Protein AF-0000000080295421 (afdb_homodimer)

InterPro domains:
  IPR002833 Peptidyl-tRNA hydrolase, PTH2 [PF01981] (1-107)
  IPR002833 Peptidyl-tRNA hydrolase, PTH2 [PTHR12649] (1-107)
  IPR002833 Peptidyl-tRNA hydrolase, PTH2 [TIGR00283] (1-107)
  IPR023476 Peptidyl-tRNA hydrolase II domain superfamily [G3DSA:3.40.1490.10] (1-107)
  IPR023476 Peptidyl-tRNA hydrolase II domain superfamily [SSF102462] (1-107)

Radius of gyration: 17.34 Å; Cα contacts (8 Å, |Δi|>4): 328; chains: 2; bounding box: 37×45×48 Å

Sequence (214 aa):
MSKGKMAAQCAHAAILCFQKAQCSANKETQEILELWLASGQPKIVLRVGGHNDLITLQEEAEKLGILAVIVYDAGHTQLDAGTATVLGIGPDKNSKINKLVSHLNLLMSKGKMAAQCAHAAILCFQKAQCSANKETQEILELWLASGQPKIVLRVGGHNDLITLQEEAEKLGILAVIVYDAGHTQLDAGTATVLGIGPDKNSKINKLVSHLNLL

Foldseek 3Di:
DDPVVLVVQVVVQLVVQLVCLVPDPDPQSVVLSVVCVVVVNDDFAWDDDAQVRLVVLQVVCVVLVWDKDWAFDPPPDPPPDTGGDDMHTDDDDPVSVCVRDVPTGGD/DDPVVLVVQVVVQLVVQLVCLVPDPDPQSVVLSVVCVVVVNDDFAWDDDAQVRLVVLQVVCVVLVWDKDWFFDPPPDPPRDTGTDDMHTDDDDPVSVCVRDVVTGGD

Secondary structure (DSSP, 8-state):
--HHHHHHHHHHHHHHHHHHHHH---HHHHHHHHHHHHTT-----EE-SSHHHHHHHHHHHHHTT--EEEEEE--SSSS---EEEEEEE-S--HHHHHHHHTTSEE-/--HHHHHHHHHHHHHHHHHHHHH---HHHHHHHHHHHHTT-----EE-SSHHHHHHHHHHHHHTT--EEEEEE--SSSS---EEEEEEE-S--HHHHHHHHTTSEE-

Organism: Glossina morsitans morsitans (NCBI:txid37546)

Nearest PDB structures (foldseek):
  1xty-assembly2_D  TM=9.504E-01  e=6.542E-08  Saccharolobus solfataricus P2
  2zv3-assembly3_F  TM=9.425E-01  e=5.350E-08  Methanocaldococcus jannaschii DSM 2661
  1rlk-assembly1_A  TM=9.245E-01  e=6.542E-08  Thermoplasma acidophilum
  3erj-assembly1_A  TM=9.045E-01  e=2.559E-08  Archaeoglobus fulgidus
  2d3k-assembly1_B  TM=9.316E-01  e=2.187E-07  Pyrococcus horikoshii OT3

pLDDT: mean 89.99, std 12.39, range [41.44, 97.44]

Solvent-accessible surface area (backbone atoms only — not comparable to full-atom values): 12084 Å² total; per-residue (Å²): 130,55,68,17,56,49,19,31,42,42,22,51,19,48,44,51,30,50,50,51,41,70,68,44,87,48,66,65,51,42,52,44,48,52,49,39,59,74,64,70,52,82,66,82,43,66,48,75,91,45,61,68,52,48,52,53,50,44,53,52,30,51,75,70,70,38,49,62,44,77,31,56,47,68,42,97,49,89,81,46,64,54,44,68,73,37,71,26,74,24,84,64,59,66,74,63,52,43,76,74,46,67,87,50,47,76,67,131,53,67,19,57,48,18,30,45,43,22,50,20,49,46,51,31,49,51,51,41,69,68,43,86,47,66,65,49,41,51,43,47,53,49,39,60,72,65,70,52,82,66,83,42,67,49,75,90,46,60,68,52,48,53,52,49,42,53,53,30,52,74,72,70,38,47,62,44,76,31,56,45,71,42,94,52,88,84,42,70,51,45,67,72,38,72,25,76,26,84,65,58,64,75,64,52,42,75,73,46,67,88,50,47,77,66

Structure (mmCIF, N/CA/C/O backbone):
data_AF-0000000080295421-model_v1
#
loop_
_entity.id
_entity.type
_entity.pdbx_description
1 polymer 'peptidyl-tRNA hydrolase'
#
loop_
_atom_site.group_PDB
_atom_site.id
_atom_site.type_symbol
_atom_site.label_atom_id
_atom_site.label_alt_id
_atom_site.label_comp_id
_atom_site.label_asym_id
_atom_site.label_entity_id
_atom_site.label_seq_id
_atom_site.pdbx_PDB_ins_code
_atom_site.Cartn_x
_atom_site.Cartn_y
_atom_site.Cartn_z
_atom_site.occupancy
_atom_site.B_iso_or_equiv
_atom_site.auth_seq_id
_atom_site.auth_comp_id
_atom_site.auth_asym_id
_atom_site.auth_atom_id
_atom_site.pdbx_PDB_model_num
ATOM 1 N N . MET A 1 1 ? 16.203 3.119 6.133 1 81.62 1 MET A N 1
ATOM 2 C CA . MET A 1 1 ? 15.469 1.895 5.828 1 81.62 1 MET A CA 1
ATOM 3 C C . MET A 1 1 ? 15.766 1.42 4.41 1 81.62 1 MET A C 1
ATOM 5 O O . MET A 1 1 ? 16.016 2.232 3.516 1 81.62 1 MET A O 1
ATOM 9 N N . SER A 1 2 ? 15.734 0.019 4.277 1 86.5 2 SER A N 1
ATOM 10 C CA . SER A 1 2 ? 15.922 -0.506 2.93 1 86.5 2 SER A CA 1
ATOM 11 C C . SER A 1 2 ? 14.742 -0.15 2.033 1 86.5 2 SER A C 1
ATOM 13 O O . SER A 1 2 ? 13.68 0.246 2.523 1 86.5 2 SER A O 1
ATOM 15 N N . LYS A 1 3 ? 14.914 -0.276 0.722 1 90.31 3 LYS A N 1
ATOM 16 C CA . LYS A 1 3 ? 13.867 0.024 -0.252 1 90.31 3 LYS A CA 1
ATOM 17 C C . LYS A 1 3 ? 12.656 -0.881 -0.053 1 90.31 3 LYS A C 1
ATOM 19 O O . LYS A 1 3 ? 11.508 -0.419 -0.107 1 90.31 3 LYS A O 1
ATOM 24 N N . GLY A 1 4 ? 12.938 -2.146 0.21 1 91 4 GLY A N 1
ATOM 25 C CA . GLY A 1 4 ? 11.859 -3.102 0.42 1 91 4 GLY A CA 1
ATOM 26 C C . GLY A 1 4 ? 11.047 -2.82 1.667 1 91 4 GLY A C 1
ATOM 27 O O . GLY A 1 4 ? 9.812 -2.896 1.643 1 91 4 GLY A O 1
ATOM 28 N N . LYS A 1 5 ? 11.703 -2.52 2.688 1 89.38 5 LYS A N 1
ATOM 29 C CA . LYS A 1 5 ? 11.023 -2.221 3.943 1 89.38 5 LYS A CA 1
ATOM 30 C C . LYS A 1 5 ? 10.18 -0.953 3.826 1 89.38 5 LYS A C 1
ATOM 32 O O . LYS A 1 5 ? 9.062 -0.893 4.34 1 89.38 5 LYS A O 1
ATOM 37 N N . MET A 1 6 ? 10.75 0.041 3.182 1 92.25 6 MET A N 1
ATOM 38 C CA . MET A 1 6 ? 10.008 1.282 2.967 1 92.25 6 MET A CA 1
ATOM 39 C C . MET A 1 6 ? 8.742 1.027 2.16 1 92.25 6 MET A C 1
ATOM 41 O O . MET A 1 6 ? 7.672 1.532 2.504 1 92.25 6 MET A O 1
ATOM 45 N N . ALA A 1 7 ? 8.914 0.283 1.144 1 94.44 7 ALA A N 1
ATOM 46 C CA . ALA A 1 7 ? 7.762 -0.047 0.303 1 94.44 7 ALA A CA 1
ATOM 47 C C . ALA A 1 7 ? 6.703 -0.807 1.096 1 94.44 7 ALA A C 1
ATOM 49 O O . ALA A 1 7 ? 5.508 -0.529 0.973 1 94.44 7 ALA A O 1
ATOM 50 N N . ALA A 1 8 ? 7.129 -1.726 1.918 1 94.25 8 ALA A N 1
ATOM 51 C CA . ALA A 1 8 ? 6.215 -2.514 2.738 1 94.25 8 ALA A CA 1
ATOM 52 C C . ALA A 1 8 ? 5.461 -1.629 3.729 1 94.25 8 ALA A C 1
ATOM 54 O O . ALA A 1 8 ? 4.254 -1.777 3.91 1 94.25 8 ALA A O 1
ATOM 55 N N . GLN A 1 9 ? 6.168 -0.759 4.324 1 93.38 9 GLN A N 1
ATOM 56 C CA . GLN A 1 9 ? 5.555 0.12 5.312 1 93.38 9 GLN A CA 1
ATOM 57 C C . GLN A 1 9 ? 4.602 1.111 4.652 1 93.38 9 GLN A C 1
ATOM 59 O O . GLN A 1 9 ? 3.559 1.448 5.215 1 93.38 9 GLN A O 1
ATOM 64 N N . CYS A 1 10 ? 4.984 1.619 3.457 1 96 10 CYS A N 1
ATOM 65 C CA . CYS A 1 10 ? 4.074 2.488 2.725 1 96 10 CYS A CA 1
ATOM 66 C C . CYS A 1 10 ? 2.797 1.747 2.344 1 96 10 CYS A C 1
ATOM 68 O O . CYS A 1 10 ? 1.705 2.312 2.402 1 96 10 CYS A O 1
ATOM 70 N N . ALA A 1 11 ? 2.955 0.518 1.959 1 96.5 11 ALA A N 1
ATOM 71 C CA . ALA A 1 11 ? 1.792 -0.306 1.642 1 96.5 11 ALA A CA 1
ATOM 72 C C . ALA A 1 11 ? 0.912 -0.51 2.871 1 96.5 11 ALA A C 1
ATOM 74 O O . ALA A 1 11 ? -0.317 -0.487 2.773 1 96.5 11 ALA A O 1
ATOM 75 N N . HIS A 1 12 ? 1.51 -0.712 3.992 1 95.56 12 HIS A N 1
ATOM 76 C CA . HIS A 1 12 ? 0.763 -0.827 5.238 1 95.56 12 HIS A CA 1
ATOM 77 C C . HIS A 1 12 ? -0.069 0.425 5.5 1 95.56 12 HIS A C 1
ATOM 79 O O . HIS A 1 12 ? -1.27 0.334 5.766 1 95.56 12 HIS A O 1
ATOM 85 N N . ALA A 1 13 ? 0.593 1.516 5.363 1 96.12 13 ALA A N 1
ATOM 86 C CA . ALA A 1 13 ? -0.088 2.787 5.598 1 96.12 13 ALA A CA 1
ATOM 87 C C . ALA A 1 13 ? -1.249 2.975 4.629 1 96.12 13 ALA A C 1
ATOM 89 O O . ALA A 1 13 ? -2.326 3.432 5.02 1 96.12 13 ALA A O 1
ATOM 90 N N . ALA A 1 14 ? -1.029 2.643 3.398 1 97 14 ALA A N 1
ATOM 91 C CA . ALA A 1 14 ? -2.059 2.807 2.375 1 97 14 ALA A CA 1
ATOM 92 C C . ALA A 1 14 ? -3.295 1.975 2.701 1 97 14 ALA A C 1
ATOM 94 O O . ALA A 1 14 ? -4.422 2.463 2.607 1 97 14 ALA A O 1
ATOM 95 N N . ILE A 1 15 ? -3.121 0.722 3.115 1 96.38 15 ILE A N 1
ATOM 96 C CA . ILE A 1 15 ? -4.242 -0.162 3.424 1 96.38 15 ILE A CA 1
ATOM 97 C C . ILE A 1 15 ? -4.977 0.349 4.66 1 96.38 15 ILE A C 1
ATOM 99 O O . ILE A 1 15 ? -6.211 0.356 4.695 1 96.38 15 ILE A O 1
ATOM 103 N N . LEU A 1 16 ? -4.25 0.783 5.625 1 95.38 16 LEU A N 1
ATOM 104 C CA . LEU A 1 16 ? -4.879 1.284 6.84 1 95.38 16 LEU A CA 1
ATOM 105 C C . LEU A 1 16 ? -5.738 2.51 6.547 1 95.38 16 LEU A C 1
ATOM 107 O O . LEU A 1 16 ? -6.859 2.623 7.039 1 95.38 16 LEU A O 1
ATOM 111 N N . CYS A 1 17 ? -5.156 3.443 5.762 1 97 17 CYS A N 1
ATOM 112 C CA . CYS A 1 17 ? -5.922 4.625 5.375 1 97 17 CYS A CA 1
ATOM 113 C C . CYS A 1 17 ? -7.184 4.23 4.613 1 97 17 CYS A C 1
ATOM 115 O O . CYS A 1 17 ? -8.258 4.77 4.871 1 97 17 CYS A O 1
ATOM 117 N N . PHE A 1 18 ? -7.039 3.27 3.758 1 96.81 18 PHE A N 1
ATOM 118 C CA . PHE A 1 18 ? -8.156 2.791 2.959 1 96.81 18 PHE A CA 1
ATOM 119 C C . PHE A 1 18 ? -9.234 2.174 3.848 1 96.81 18 PHE A C 1
ATOM 121 O O . PHE A 1 18 ? -10.414 2.492 3.715 1 96.81 18 PHE A O 1
ATOM 128 N N . GLN A 1 19 ? -8.82 1.368 4.715 1 95.69 19 GLN A N 1
ATOM 129 C CA . GLN A 1 19 ? -9.758 0.703 5.617 1 95.69 19 GLN A CA 1
ATOM 130 C C . GLN A 1 19 ? -10.492 1.715 6.492 1 95.69 19 GLN A C 1
ATOM 132 O O . GLN A 1 19 ? -11.703 1.614 6.68 1 95.69 19 GLN A O 1
ATOM 137 N N . LYS A 1 20 ? -9.766 2.65 6.996 1 95.75 20 LYS A N 1
ATOM 138 C CA . LYS A 1 20 ? -10.367 3.67 7.848 1 95.75 20 LYS A CA 1
ATOM 139 C C . LYS A 1 20 ? -11.391 4.496 7.078 1 95.75 20 LYS A C 1
ATOM 141 O O . LYS A 1 20 ? -12.461 4.816 7.602 1 95.75 20 LYS A O 1
ATOM 146 N N . ALA A 1 21 ? -11.031 4.828 5.906 1 96.31 21 ALA A N 1
ATOM 147 C CA . ALA A 1 21 ? -11.953 5.582 5.066 1 96.31 21 ALA A CA 1
ATOM 148 C C . ALA A 1 21 ? -13.211 4.762 4.77 1 96.31 21 ALA A C 1
ATOM 150 O O . ALA A 1 21 ? -14.328 5.293 4.805 1 96.31 21 ALA A O 1
ATOM 151 N N . GLN A 1 22 ? -13.039 3.512 4.504 1 94.75 22 GLN A N 1
ATOM 152 C CA . GLN A 1 22 ? -14.148 2.611 4.188 1 94.75 22 GLN A CA 1
ATOM 153 C C . GLN A 1 22 ? -15.102 2.479 5.371 1 94.75 22 GLN A C 1
ATOM 155 O O . GLN A 1 22 ? -16.312 2.395 5.184 1 94.75 22 GLN A O 1
ATOM 160 N N . CYS A 1 23 ? -14.531 2.463 6.516 1 93.88 23 CYS A N 1
ATOM 161 C CA . CYS A 1 23 ? -15.32 2.211 7.715 1 93.88 23 CYS A CA 1
ATOM 162 C C . CYS A 1 23 ? -15.883 3.51 8.281 1 93.88 23 CYS A C 1
ATOM 164 O O . CYS A 1 23 ? -16.656 3.492 9.242 1 93.88 23 CYS A O 1
ATOM 166 N N . SER A 1 24 ? -15.484 4.574 7.68 1 94.31 24 SER A N 1
ATOM 167 C CA . SER A 1 24 ? -15.945 5.859 8.195 1 94.31 24 SER A CA 1
ATOM 168 C C . SER A 1 24 ? -17.453 6.004 8.055 1 94.31 24 SER A C 1
ATOM 170 O O . SER A 1 24 ? -18.031 5.617 7.035 1 94.31 24 SER A O 1
ATOM 172 N N . ALA A 1 25 ? -18.109 6.516 9.07 1 92.5 25 ALA A N 1
ATOM 173 C CA . ALA A 1 25 ? -19.547 6.781 9.023 1 92.5 25 ALA A CA 1
ATOM 174 C C . ALA A 1 25 ? -19.844 8.133 8.383 1 92.5 25 ALA A C 1
ATOM 176 O O . ALA A 1 25 ? -21 8.469 8.117 1 92.5 25 ALA A O 1
ATOM 177 N N . ASN A 1 26 ? -18.797 8.898 8.156 1 93.38 26 ASN A N 1
ATOM 178 C CA . ASN A 1 26 ? -18.938 10.219 7.562 1 93.38 26 ASN A CA 1
ATOM 179 C C . ASN A 1 26 ? -19.203 10.133 6.062 1 93.38 26 ASN A C 1
ATOM 181 O O . ASN A 1 26 ? -18.391 9.594 5.312 1 93.38 26 ASN A O 1
ATOM 185 N N . LYS A 1 27 ? -20.312 10.758 5.633 1 95.06 27 LYS A N 1
ATOM 186 C CA . LYS A 1 27 ? -20.734 10.703 4.234 1 95.06 27 LYS A CA 1
ATOM 187 C C . LYS A 1 27 ? -19.703 11.359 3.326 1 95.06 27 LYS A C 1
ATOM 189 O O . LYS A 1 27 ? -19.453 10.891 2.215 1 95.06 27 LYS A O 1
ATOM 194 N N . GLU A 1 28 ? -19.125 12.375 3.809 1 94.5 28 GLU A N 1
ATOM 195 C CA . GLU A 1 28 ? -18.125 13.078 3.02 1 94.5 28 GLU A CA 1
ATOM 196 C C . GLU A 1 28 ? -16.906 12.195 2.766 1 94.5 28 GLU A C 1
ATOM 198 O O . GLU A 1 28 ? -16.375 12.156 1.649 1 94.5 28 GLU A O 1
ATOM 203 N N . THR A 1 29 ? -16.5 11.531 3.775 1 94.62 29 THR A N 1
ATOM 204 C CA . THR A 1 29 ? -15.367 10.625 3.664 1 94.62 29 THR A CA 1
ATOM 205 C C . THR A 1 29 ? -15.664 9.508 2.668 1 94.62 29 THR A C 1
ATOM 207 O O . THR A 1 29 ? -14.797 9.133 1.87 1 94.62 29 THR A O 1
ATOM 210 N N . GLN A 1 30 ? -16.875 9.078 2.664 1 95.75 30 GLN A N 1
ATOM 211 C CA . GLN A 1 30 ? -17.281 8.008 1.758 1 95.75 30 GLN A CA 1
ATOM 212 C C . GLN A 1 30 ? -17.281 8.492 0.309 1 95.75 30 GLN A C 1
ATOM 214 O O . GLN A 1 30 ? -16.844 7.77 -0.59 1 95.75 30 GLN A O 1
ATOM 219 N N . GLU A 1 31 ? -17.75 9.648 0.161 1 96.75 31 GLU A N 1
ATOM 220 C CA . GLU A 1 31 ? -17.781 10.227 -1.178 1 96.75 31 GLU A CA 1
ATOM 221 C C . GLU A 1 31 ? -16.375 10.453 -1.718 1 96.75 31 GLU A C 1
ATOM 223 O O . GLU A 1 31 ? -16.109 10.18 -2.891 1 96.75 31 GLU A O 1
ATOM 228 N N . ILE A 1 32 ? -15.57 10.906 -0.885 1 96.5 32 ILE A N 1
ATOM 229 C CA . ILE A 1 32 ? -14.188 11.164 -1.269 1 96.5 32 ILE A CA 1
ATOM 230 C C . ILE A 1 32 ? -13.508 9.844 -1.641 1 96.5 32 ILE A C 1
ATOM 232 O O . ILE A 1 32 ? -12.766 9.781 -2.625 1 96.5 32 ILE A O 1
ATOM 236 N N . LEU A 1 33 ? -13.742 8.852 -0.83 1 96.56 33 LEU A N 1
ATOM 237 C CA . LEU A 1 33 ? -13.164 7.535 -1.105 1 96.56 33 LEU A CA 1
ATOM 238 C C . LEU A 1 33 ? -13.617 7.02 -2.467 1 96.56 33 LEU A C 1
ATOM 240 O O . LEU A 1 33 ? -12.805 6.516 -3.246 1 96.56 33 LEU A O 1
ATOM 244 N N . GLU A 1 34 ? -14.875 7.156 -2.748 1 96.38 34 GLU A N 1
ATOM 245 C CA . GLU A 1 34 ? -15.422 6.707 -4.027 1 96.38 34 GLU A CA 1
ATOM 246 C C . GLU A 1 34 ? -14.773 7.453 -5.191 1 96.38 34 GLU A C 1
ATOM 248 O O . GLU A 1 34 ? -14.438 6.848 -6.215 1 96.38 34 GLU A O 1
ATOM 253 N N . LEU A 1 35 ? -14.633 8.703 -5.012 1 95.38 35 LEU A N 1
ATOM 254 C CA . LEU A 1 35 ? -14 9.516 -6.043 1 95.38 35 LEU A CA 1
ATOM 255 C C . LEU A 1 35 ? -12.539 9.125 -6.223 1 95.38 35 LEU A C 1
ATOM 257 O O . LEU A 1 35 ? -12.039 9.055 -7.348 1 95.38 35 LEU A O 1
ATOM 261 N N . TRP A 1 36 ? -11.836 8.93 -5.133 1 95.25 36 TRP A N 1
ATOM 262 C CA . TRP A 1 36 ? -10.445 8.5 -5.16 1 95.25 36 TRP A CA 1
ATOM 263 C C . TRP A 1 36 ? -10.297 7.172 -5.891 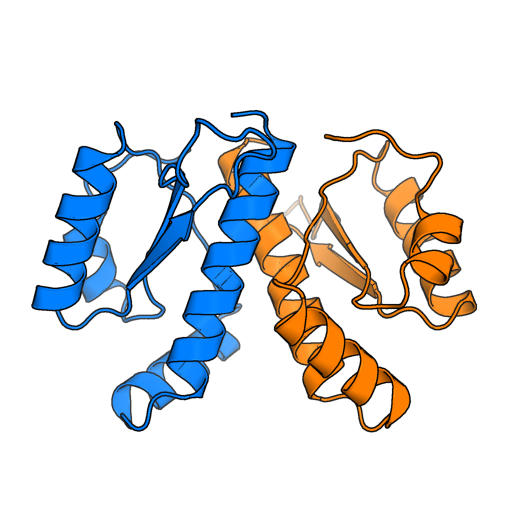1 95.25 36 TRP A C 1
ATOM 265 O O . TRP A 1 36 ? -9.406 7.016 -6.73 1 95.25 36 TRP A O 1
ATOM 275 N N . LEU A 1 37 ? -11.211 6.25 -5.617 1 93.62 37 LEU A N 1
ATOM 276 C CA . LEU A 1 37 ? -11.219 4.945 -6.273 1 93.62 37 LEU A CA 1
ATOM 277 C C . LEU A 1 37 ? -11.453 5.094 -7.773 1 93.62 37 LEU A C 1
ATOM 279 O O . LEU A 1 37 ? -10.781 4.441 -8.578 1 93.62 37 LEU A O 1
ATOM 283 N N . ALA A 1 38 ? -12.273 6.004 -8.125 1 93.25 38 ALA A N 1
ATOM 284 C CA . ALA A 1 38 ? -12.672 6.211 -9.516 1 93.25 38 ALA A CA 1
ATOM 285 C C . ALA A 1 38 ? -11.586 6.961 -10.281 1 93.25 38 ALA A C 1
ATOM 287 O O . ALA A 1 38 ? -11.562 6.941 -11.516 1 93.25 38 ALA A O 1
ATOM 288 N N . SER A 1 39 ? -10.711 7.609 -9.555 1 91.25 39 SER A N 1
ATOM 289 C CA . SER A 1 39 ? -9.703 8.445 -10.195 1 91.25 39 SER A CA 1
ATOM 290 C C . SER A 1 39 ? -8.367 7.711 -10.32 1 91.25 39 SER A C 1
ATOM 292 O O . SER A 1 39 ? -7.32 8.336 -10.477 1 91.25 39 SER A O 1
ATOM 294 N N . GLY A 1 40 ? -8.352 6.41 -10.102 1 88.25 40 GLY A N 1
ATOM 295 C CA . GLY A 1 40 ? -7.145 5.613 -10.273 1 88.25 40 GLY A CA 1
ATOM 296 C C . GLY A 1 40 ? -6.336 5.473 -9 1 88.25 40 GLY A C 1
ATOM 297 O O . GLY A 1 40 ? -5.172 5.066 -9.031 1 88.25 40 GLY A O 1
ATOM 298 N N . GLN A 1 41 ? -6.867 5.996 -7.859 1 91.44 41 GLN A N 1
ATOM 299 C CA . GLN A 1 41 ? -6.289 5.836 -6.527 1 91.44 41 GLN A CA 1
ATOM 300 C C . GLN A 1 41 ? -4.871 6.398 -6.477 1 91.44 41 GLN A C 1
ATOM 302 O O . GLN A 1 41 ? -3.92 5.676 -6.172 1 91.44 41 GLN A O 1
ATOM 307 N N . PRO A 1 42 ? -4.707 7.656 -6.848 1 91.12 42 PRO A N 1
ATOM 308 C CA . PRO A 1 42 ? -3.359 8.227 -6.867 1 91.12 42 PRO A CA 1
ATOM 309 C C . PRO A 1 42 ? -2.658 8.125 -5.512 1 91.12 42 PRO A C 1
ATOM 311 O O . PRO A 1 42 ? -3.281 8.352 -4.473 1 91.12 42 PRO A O 1
ATOM 314 N N . LYS A 1 43 ? -1.41 7.727 -5.555 1 92.25 43 LYS A N 1
ATOM 315 C CA . LYS A 1 43 ? -0.565 7.641 -4.367 1 92.25 43 LYS A CA 1
ATOM 316 C C . LYS A 1 43 ? 0.781 8.32 -4.598 1 92.25 43 LYS A C 1
ATOM 318 O O . LYS A 1 43 ? 1.445 8.062 -5.605 1 92.25 43 LYS A O 1
ATOM 323 N N . ILE A 1 44 ? 1.176 9.148 -3.623 1 94.25 44 ILE A N 1
ATOM 324 C CA . ILE A 1 44 ? 2.432 9.883 -3.711 1 94.25 44 ILE A CA 1
ATOM 325 C C . ILE A 1 44 ? 3.238 9.688 -2.428 1 94.25 44 ILE A C 1
ATOM 327 O O . ILE A 1 44 ? 2.689 9.758 -1.326 1 94.25 44 ILE A O 1
ATOM 331 N N . VAL A 1 45 ? 4.535 9.391 -2.598 1 95.94 45 VAL A N 1
ATOM 332 C CA . VAL A 1 45 ? 5.398 9.172 -1.438 1 95.94 45 VAL A CA 1
ATOM 333 C C . VAL A 1 45 ? 6.336 10.367 -1.261 1 95.94 45 VAL A C 1
ATOM 335 O O . VAL A 1 45 ? 7.09 10.711 -2.174 1 95.94 45 VAL A O 1
ATOM 338 N N . LEU A 1 46 ? 6.238 10.984 -0.12 1 96.62 46 LEU A N 1
ATOM 339 C CA . LEU A 1 46 ? 7.023 12.18 0.189 1 96.62 46 LEU A CA 1
ATOM 340 C C . LEU A 1 46 ? 8.039 11.883 1.286 1 96.62 46 LEU A C 1
ATOM 342 O O . LEU A 1 46 ? 7.91 10.898 2.014 1 96.62 46 LEU A O 1
ATOM 346 N N . ARG A 1 47 ? 9.07 12.742 1.354 1 95.12 47 ARG A N 1
ATOM 347 C CA . ARG A 1 47 ? 10.141 12.586 2.34 1 95.12 47 ARG A CA 1
ATOM 348 C C . ARG A 1 47 ? 9.93 13.531 3.52 1 95.12 47 ARG A C 1
ATOM 350 O O . ARG A 1 47 ? 9.547 14.688 3.338 1 95.12 47 ARG A O 1
ATOM 357 N N . VAL A 1 48 ? 10.141 12.984 4.676 1 93.56 48 VAL A N 1
ATOM 358 C CA . VAL A 1 48 ? 10.125 13.805 5.879 1 93.56 48 VAL A CA 1
ATOM 359 C C . VAL A 1 48 ? 11.445 13.648 6.629 1 93.56 48 VAL A C 1
ATOM 361 O O . VAL A 1 48 ? 12.211 12.719 6.367 1 93.56 48 VAL A O 1
ATOM 364 N N . GLY A 1 49 ? 11.75 14.508 7.48 1 87.81 49 GLY A N 1
ATOM 365 C CA . GLY A 1 49 ? 13.031 14.547 8.156 1 87.81 49 GLY A CA 1
ATOM 366 C C . GLY A 1 49 ? 13.164 13.5 9.242 1 87.81 49 GLY A C 1
ATOM 367 O O . GLY A 1 49 ? 14.273 13.078 9.586 1 87.81 49 GLY A O 1
ATOM 368 N N . GLY A 1 50 ? 12.078 13.156 9.922 1 87.38 50 GLY A N 1
ATOM 369 C CA . GLY A 1 50 ? 12.18 12.18 11 1 87.38 50 GLY A CA 1
ATOM 370 C C . GLY A 1 50 ? 10.883 11.992 11.758 1 87.38 50 GLY A C 1
ATOM 371 O O . GLY A 1 50 ? 9.812 12.383 11.281 1 87.38 50 GLY A O 1
ATOM 372 N N . HIS A 1 51 ? 11.062 11.344 12.867 1 86.38 51 HIS A N 1
ATOM 373 C CA . HIS A 1 51 ? 9.93 10.945 13.695 1 86.38 51 HIS A CA 1
ATOM 374 C C . HIS A 1 51 ? 9.102 12.164 14.102 1 86.38 51 HIS A C 1
ATOM 376 O O . HIS A 1 51 ? 7.871 12.141 14 1 86.38 51 HIS A O 1
ATOM 382 N N . ASN A 1 52 ? 9.727 13.227 14.57 1 90.56 52 ASN A N 1
ATOM 383 C CA . ASN A 1 52 ? 9.023 14.414 15.031 1 90.56 52 ASN A CA 1
ATOM 384 C C . ASN A 1 52 ? 8.188 15.047 13.922 1 90.56 52 ASN A C 1
ATOM 386 O O . ASN A 1 52 ? 7.09 15.547 14.172 1 90.56 52 ASN A O 1
ATOM 390 N N . ASP A 1 53 ? 8.695 15.023 12.703 1 93.38 53 ASP A N 1
ATOM 391 C CA . ASP A 1 53 ? 7.965 15.555 11.562 1 93.38 53 ASP A CA 1
ATOM 392 C C . ASP A 1 53 ? 6.68 14.766 11.32 1 93.38 53 ASP A C 1
ATOM 394 O O . ASP A 1 53 ? 5.645 15.344 10.984 1 93.38 53 ASP A O 1
ATOM 398 N N . LEU A 1 54 ? 6.754 13.477 11.523 1 94.31 54 LEU A N 1
ATOM 399 C CA . LEU A 1 54 ? 5.594 12.617 11.312 1 94.31 54 LEU A CA 1
ATOM 400 C C . LEU A 1 54 ? 4.484 12.953 12.305 1 94.31 54 LEU A C 1
ATOM 402 O O . LEU A 1 54 ? 3.318 13.07 11.922 1 94.31 54 LEU A O 1
ATOM 406 N N . ILE A 1 55 ? 4.891 13.188 13.5 1 93.69 55 ILE A N 1
ATOM 407 C CA . ILE A 1 55 ? 3.92 13.461 14.555 1 93.69 55 ILE A CA 1
ATOM 408 C C . ILE A 1 55 ? 3.275 14.828 14.32 1 93.69 55 ILE A C 1
ATOM 410 O O . ILE A 1 55 ? 2.055 14.969 14.422 1 93.69 55 ILE A O 1
ATOM 414 N N . THR A 1 56 ? 4.102 15.758 14.016 1 95.12 56 THR A N 1
ATOM 415 C CA . THR A 1 56 ? 3.6 17.109 13.75 1 95.12 56 THR A CA 1
ATOM 416 C C . THR A 1 56 ? 2.629 17.094 12.57 1 95.12 56 THR A C 1
ATOM 418 O O . THR A 1 56 ? 1.555 17.703 12.641 1 95.12 56 THR A O 1
ATOM 421 N N . LEU A 1 57 ? 3.01 16.406 11.547 1 96.19 57 LEU A N 1
ATOM 422 C CA . LEU A 1 57 ? 2.164 16.328 10.359 1 96.19 57 LEU A CA 1
ATOM 423 C C . LEU A 1 57 ? 0.849 15.625 10.68 1 96.19 57 LEU A C 1
ATOM 425 O O . LEU A 1 57 ? -0.205 16.016 10.172 1 96.19 57 LEU A O 1
ATOM 429 N N . GLN A 1 58 ? 0.944 14.609 11.445 1 96.25 58 GLN A N 1
ATOM 430 C CA . GLN A 1 58 ? -0.27 13.898 11.844 1 96.25 58 GLN A CA 1
ATOM 431 C C . GLN A 1 58 ? -1.225 14.828 12.586 1 96.25 58 GLN A C 1
ATOM 433 O O . GLN A 1 58 ? -2.432 14.82 12.328 1 96.25 58 GLN A O 1
ATOM 438 N N . GLU A 1 59 ? -0.703 15.57 13.492 1 96.38 59 GLU A N 1
ATOM 439 C CA . GLU A 1 59 ? -1.508 16.516 14.258 1 96.38 59 GLU A CA 1
ATOM 440 C C . GLU A 1 59 ? -2.15 17.562 13.352 1 96.38 59 GLU A C 1
ATOM 442 O O . GLU A 1 59 ? -3.328 17.891 13.508 1 96.38 59 GLU A O 1
ATOM 447 N N . GLU A 1 60 ? -1.38 18.047 12.477 1 96.62 60 GLU A N 1
ATOM 448 C CA . GLU A 1 60 ? -1.895 19.016 11.531 1 96.62 60 GLU A CA 1
ATOM 449 C C . GLU A 1 60 ? -3 18.422 10.664 1 96.62 60 GLU A C 1
ATOM 451 O O . GLU A 1 60 ? -4 19.078 10.383 1 96.62 60 GLU A O 1
ATOM 456 N N . ALA A 1 61 ? -2.844 17.219 10.25 1 96.94 61 ALA A N 1
ATOM 457 C CA . ALA A 1 61 ? -3.855 16.516 9.453 1 96.94 61 ALA A CA 1
ATOM 458 C C . ALA A 1 61 ? -5.16 16.375 10.234 1 96.94 61 ALA A C 1
ATOM 460 O O . ALA A 1 61 ? -6.242 16.625 9.695 1 96.94 61 ALA A O 1
ATOM 461 N N . GLU A 1 62 ? -5.02 16.031 11.438 1 94.38 62 GLU A N 1
ATOM 462 C CA . GLU A 1 62 ? -6.184 15.859 12.297 1 94.38 62 GLU A CA 1
ATOM 463 C C . GLU A 1 62 ? -6.934 17.172 12.477 1 94.38 62 GLU A C 1
ATOM 465 O O . GLU A 1 62 ? -8.164 17.203 12.484 1 94.38 62 GLU A O 1
ATOM 470 N N . LYS A 1 63 ? -6.211 18.219 12.633 1 95 63 LYS A N 1
ATOM 471 C CA . LYS A 1 63 ? -6.812 19.531 12.773 1 95 63 LYS A CA 1
ATOM 472 C C . LYS A 1 63 ? -7.594 19.922 11.516 1 95 63 LYS A C 1
ATOM 474 O O . LYS A 1 63 ? -8.617 20.609 11.594 1 95 63 LYS A O 1
ATOM 479 N N . LEU A 1 64 ? -7.129 19.469 10.391 1 94.12 64 LEU A N 1
ATOM 480 C CA . LEU A 1 64 ? -7.758 19.797 9.109 1 94.12 64 LEU A CA 1
ATOM 481 C C . LEU A 1 64 ? -8.859 18.797 8.781 1 94.12 64 LEU A C 1
ATOM 483 O O . LEU A 1 64 ? -9.523 18.906 7.75 1 94.12 64 LEU A O 1
ATOM 487 N N . GLY A 1 65 ? -8.992 17.734 9.617 1 93.06 65 GLY A N 1
ATOM 488 C CA . GLY A 1 65 ? -10.008 16.719 9.391 1 93.06 65 GLY A CA 1
ATOM 489 C C . GLY A 1 65 ? -9.617 15.703 8.336 1 93.06 65 GLY A C 1
ATOM 490 O O . GLY A 1 65 ? -10.477 15.133 7.664 1 93.06 65 GLY A O 1
ATOM 491 N N . ILE A 1 66 ? -8.359 15.602 8.148 1 95.12 66 ILE A N 1
ATOM 492 C CA . ILE A 1 66 ? -7.867 14.648 7.16 1 95.12 66 ILE A CA 1
ATOM 493 C C . ILE A 1 66 ? -7.484 13.344 7.855 1 95.12 66 ILE A C 1
ATOM 495 O O . ILE A 1 66 ? -6.848 13.359 8.914 1 95.12 66 ILE A O 1
ATOM 499 N N . LEU A 1 67 ? -7.906 12.273 7.324 1 95.25 67 LEU A N 1
ATOM 500 C CA . LEU A 1 67 ? -7.535 10.969 7.844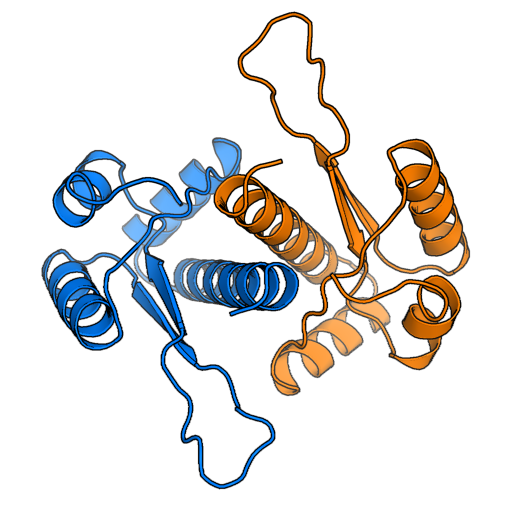 1 95.25 67 LEU A CA 1
ATOM 501 C C . LEU A 1 67 ? -6.02 10.781 7.828 1 95.25 67 LEU A C 1
ATOM 503 O O . LEU A 1 67 ? -5.367 11.07 6.82 1 95.25 67 LEU A O 1
ATOM 507 N N . ALA A 1 68 ? -5.469 10.352 8.93 1 96.56 68 ALA A N 1
ATOM 508 C CA . ALA A 1 68 ? -4.027 10.148 9.055 1 96.56 68 ALA A CA 1
ATOM 509 C C . ALA A 1 68 ? -3.719 8.945 9.945 1 96.56 68 ALA A C 1
ATOM 511 O O . ALA A 1 68 ? -4.363 8.75 10.977 1 96.56 68 ALA A O 1
ATOM 512 N N . VAL A 1 69 ? -2.77 8.141 9.508 1 95.44 69 VAL A N 1
ATOM 513 C CA . VAL A 1 69 ? -2.391 6.961 10.273 1 95.44 69 VAL A CA 1
ATOM 514 C C . VAL A 1 69 ? -0.872 6.809 10.266 1 95.44 69 VAL A C 1
ATOM 516 O O . VAL A 1 69 ? -0.238 6.879 9.211 1 95.44 69 VAL A O 1
ATOM 519 N N . ILE A 1 70 ? -0.307 6.586 11.398 1 94.25 70 ILE A N 1
ATOM 520 C CA . ILE A 1 70 ? 1.125 6.328 11.5 1 94.25 70 ILE A CA 1
ATOM 521 C C . ILE A 1 70 ? 1.374 4.824 11.57 1 94.25 70 ILE A C 1
ATOM 523 O O . ILE A 1 70 ? 0.686 4.109 12.305 1 94.25 70 ILE A O 1
ATOM 527 N N . VAL A 1 71 ? 2.264 4.422 10.789 1 92.5 71 VAL A N 1
ATOM 528 C CA . VAL A 1 71 ? 2.689 3.027 10.797 1 92.5 71 VAL A CA 1
ATOM 529 C C . VAL A 1 71 ? 4.004 2.893 11.562 1 92.5 71 VAL A C 1
ATOM 531 O O . VAL A 1 71 ? 4.906 3.717 11.406 1 92.5 71 VAL A O 1
ATOM 534 N N . TYR A 1 72 ? 4.043 1.778 12.336 1 86.81 72 TYR A N 1
ATOM 535 C CA . TYR A 1 72 ? 5.215 1.51 13.156 1 86.81 72 TYR A CA 1
ATOM 536 C C . TYR A 1 72 ? 5.918 0.237 12.703 1 86.81 72 TYR A C 1
ATOM 538 O O . TYR A 1 72 ? 5.27 -0.734 12.312 1 86.81 72 TYR A O 1
ATOM 546 N N . ASP A 1 73 ? 7.25 0.367 12.547 1 78 73 ASP A N 1
ATOM 547 C CA . ASP A 1 73 ? 8.023 -0.842 12.266 1 78 73 ASP A CA 1
ATOM 548 C C . ASP A 1 73 ? 8.18 -1.694 13.523 1 78 73 ASP A C 1
ATOM 550 O O . ASP A 1 73 ? 8.641 -1.207 14.555 1 78 73 ASP A O 1
ATOM 554 N N . ALA A 1 74 ? 7.383 -2.941 13.648 1 63.91 74 ALA A N 1
ATOM 555 C CA . ALA A 1 74 ? 7.477 -3.793 14.836 1 63.91 74 ALA A CA 1
ATOM 556 C C . ALA A 1 74 ? 8.914 -4.254 15.062 1 63.91 74 ALA A C 1
ATOM 558 O O . ALA A 1 74 ? 9.211 -4.914 16.062 1 63.91 74 ALA A O 1
ATOM 559 N N . GLY A 1 75 ? 9.953 -3.568 14.844 1 54.97 75 GLY A N 1
ATOM 560 C CA . GLY A 1 75 ? 11.281 -4.078 15.125 1 54.97 75 GLY A CA 1
ATOM 561 C C . GLY A 1 75 ? 11.281 -5.508 15.633 1 54.97 75 GLY A C 1
ATOM 562 O O . GLY A 1 75 ? 10.266 -5.988 16.141 1 54.97 75 GLY A O 1
ATOM 563 N N . HIS A 1 76 ? 11.75 -6.484 14.969 1 50.97 76 HIS A N 1
ATOM 564 C CA . HIS A 1 76 ? 11.961 -7.805 15.547 1 50.97 76 HIS A CA 1
ATOM 565 C C . HIS A 1 76 ? 12.75 -7.719 16.859 1 50.97 76 HIS A C 1
ATOM 567 O O . HIS A 1 76 ? 12.93 -8.727 17.531 1 50.97 76 HIS A O 1
ATOM 573 N N . THR A 1 77 ? 13.375 -6.621 17.094 1 44.31 77 THR A N 1
ATOM 574 C CA . THR A 1 77 ? 14.148 -6.586 18.344 1 44.31 77 THR A CA 1
ATOM 575 C C . THR A 1 77 ? 13.344 -5.922 19.453 1 44.31 77 THR A C 1
ATOM 577 O O . THR A 1 77 ? 12.375 -5.207 19.188 1 44.31 77 THR A O 1
ATOM 580 N N . GLN A 1 78 ? 13.625 -6.48 20.703 1 42.47 78 GLN A N 1
ATOM 581 C CA . GLN A 1 78 ? 13.133 -6.098 22.016 1 42.47 78 GLN A CA 1
ATOM 582 C C . GLN A 1 78 ? 13.086 -4.578 22.172 1 42.47 78 GLN A C 1
ATOM 584 O O . GLN A 1 78 ? 12.203 -4.043 22.844 1 42.47 78 GLN A O 1
ATOM 589 N N . LEU A 1 79 ? 14.227 -3.967 21.969 1 44.16 79 LEU A N 1
ATOM 590 C CA . LEU A 1 79 ? 14.5 -2.568 22.281 1 44.16 79 LEU A CA 1
ATOM 591 C C . LEU A 1 79 ? 13.719 -1.641 21.344 1 44.16 79 LEU A C 1
ATOM 593 O O . LEU A 1 79 ? 13.625 -0.439 21.609 1 44.16 79 LEU A O 1
ATOM 597 N N . ASP A 1 80 ? 13.57 -1.982 20.141 1 49.56 80 ASP A N 1
ATOM 598 C CA . ASP A 1 80 ? 13.102 -0.958 19.219 1 49.56 80 ASP A CA 1
ATOM 599 C C . ASP A 1 80 ? 11.586 -0.783 19.312 1 49.56 80 ASP A C 1
ATOM 601 O O . ASP A 1 80 ? 10.828 -1.619 18.828 1 49.56 80 ASP A O 1
ATOM 605 N N . ALA A 1 81 ? 11.164 -0.522 20.375 1 53.47 81 ALA A N 1
ATOM 606 C CA . ALA A 1 81 ? 9.836 0.091 20.406 1 53.47 81 ALA A CA 1
ATOM 607 C C . ALA A 1 81 ? 9.516 0.761 19.078 1 53.47 81 ALA A C 1
ATOM 609 O O . ALA A 1 81 ? 10.375 1.409 18.484 1 53.47 81 ALA A O 1
ATOM 610 N N . GLY A 1 82 ? 8.484 0.32 18.438 1 62.91 82 GLY A N 1
ATOM 611 C CA . GLY A 1 82 ? 7.906 0.587 17.125 1 62.91 82 GLY A CA 1
ATOM 612 C C . GLY A 1 82 ? 8.219 1.979 16.609 1 62.91 82 GLY A C 1
ATOM 613 O O . GLY A 1 82 ? 7.855 2.977 17.234 1 62.91 82 GLY A O 1
ATOM 614 N N . THR A 1 83 ? 9.289 2.131 15.984 1 75.94 83 THR A N 1
ATOM 615 C CA . THR A 1 83 ? 9.664 3.383 15.336 1 75.94 83 THR A CA 1
ATOM 616 C C . THR A 1 83 ? 8.695 3.721 14.211 1 75.94 83 THR A C 1
ATOM 618 O O . THR A 1 83 ? 8.367 2.863 13.383 1 75.94 83 THR A O 1
ATOM 621 N N . ALA A 1 84 ? 8.172 4.969 14.484 1 84.38 84 ALA A N 1
ATOM 622 C CA . ALA A 1 84 ? 7.309 5.449 13.414 1 84.38 84 ALA A CA 1
ATOM 623 C C . ALA A 1 84 ? 8.07 5.535 12.094 1 84.38 84 ALA A C 1
ATOM 625 O O . ALA A 1 84 ? 9.148 6.133 12.031 1 84.38 84 ALA A O 1
ATOM 626 N N . THR A 1 85 ? 7.527 4.996 11.148 1 90 85 THR A N 1
ATOM 627 C CA . THR A 1 85 ? 8.273 4.906 9.898 1 90 85 THR A CA 1
ATOM 628 C C . THR A 1 85 ? 7.547 5.652 8.781 1 90 85 THR A C 1
ATOM 630 O O . THR A 1 85 ? 8.18 6.309 7.957 1 90 85 THR A O 1
ATOM 633 N N . VAL A 1 86 ? 6.238 5.543 8.758 1 95.12 86 VAL A N 1
ATOM 634 C CA . VAL A 1 86 ? 5.48 6.137 7.664 1 95.12 86 VAL A CA 1
ATOM 635 C C . VAL A 1 86 ? 4.188 6.75 8.203 1 95.12 86 VAL A C 1
ATOM 637 O O . VAL A 1 86 ? 3.535 6.172 9.07 1 95.12 86 VAL A O 1
ATOM 640 N N . LEU A 1 87 ? 3.863 7.883 7.676 1 97.06 87 LEU A N 1
ATOM 641 C CA . LEU A 1 87 ? 2.562 8.5 7.91 1 97.06 87 LEU A CA 1
ATOM 642 C C . LEU A 1 87 ? 1.7 8.445 6.652 1 97.06 87 LEU A C 1
ATOM 644 O O . LEU A 1 87 ? 2.092 8.953 5.602 1 97.06 87 LEU A O 1
ATOM 648 N N . GLY A 1 88 ? 0.604 7.715 6.773 1 97.44 88 GLY A N 1
ATOM 649 C CA . GLY A 1 88 ? -0.391 7.77 5.715 1 97.44 88 GLY A CA 1
ATOM 650 C C . GLY A 1 88 ? -1.375 8.914 5.875 1 97.44 88 GLY A C 1
ATOM 651 O O . GLY A 1 88 ? -1.879 9.156 6.973 1 97.44 88 GLY A O 1
ATOM 652 N N . ILE A 1 89 ? -1.635 9.586 4.746 1 97.44 89 ILE A N 1
ATOM 653 C CA . ILE A 1 89 ? -2.564 10.711 4.77 1 97.44 89 ILE A CA 1
ATOM 654 C C . ILE A 1 89 ? -3.605 10.539 3.664 1 97.44 89 ILE A C 1
ATOM 656 O O . ILE A 1 89 ? -3.256 10.328 2.5 1 97.44 89 ILE A O 1
ATOM 660 N N . GLY A 1 90 ? -4.969 10.68 4.102 1 96.19 90 GLY A N 1
ATOM 661 C CA . GLY A 1 90 ? -6.039 10.625 3.115 1 96.19 90 GLY A CA 1
ATOM 662 C C . GLY A 1 90 ? -6.711 9.273 3.035 1 96.19 90 GLY A C 1
ATOM 663 O O . GLY A 1 90 ? -6.527 8.43 3.916 1 96.19 90 GLY A O 1
ATOM 664 N N . PRO A 1 91 ? -7.402 9.234 1.994 1 96.12 91 PRO A N 1
ATOM 665 C CA . PRO A 1 91 ? -7.684 10.109 0.854 1 96.12 91 PRO A CA 1
ATOM 666 C C . PRO A 1 91 ? -8.469 11.359 1.247 1 96.12 91 PRO A C 1
ATOM 668 O O . PRO A 1 91 ? -9.172 11.352 2.258 1 96.12 91 PRO A O 1
ATOM 671 N N . ASP A 1 92 ? -8.297 12.406 0.562 1 96.62 92 ASP A N 1
ATOM 672 C CA . ASP A 1 92 ? -9.016 13.672 0.711 1 96.62 92 ASP A CA 1
ATOM 673 C C . ASP A 1 92 ? -8.836 14.555 -0.522 1 96.62 92 ASP A C 1
ATOM 675 O O . ASP A 1 92 ? -8.18 14.156 -1.487 1 96.62 92 ASP A O 1
ATOM 679 N N . LYS A 1 93 ? -9.609 15.625 -0.514 1 94.75 93 LYS A N 1
ATOM 680 C CA . LYS A 1 93 ? -9.484 16.562 -1.619 1 94.75 93 LYS A CA 1
ATOM 681 C C . LYS A 1 93 ? -8.055 17.078 -1.753 1 94.75 93 LYS A C 1
ATOM 683 O O . LYS A 1 93 ? -7.383 17.328 -0.75 1 94.75 93 LYS A O 1
ATOM 688 N N . ASN A 1 94 ? -7.559 17.219 -3.029 1 93.75 94 ASN A N 1
ATOM 689 C CA . ASN A 1 94 ? -6.199 17.688 -3.301 1 93.75 94 ASN A CA 1
ATOM 690 C C . ASN A 1 94 ? -5.906 19.016 -2.594 1 93.75 94 ASN A C 1
ATOM 692 O O . ASN A 1 94 ? -4.801 19.219 -2.088 1 93.75 94 ASN A O 1
ATOM 696 N N . SER A 1 95 ? -6.863 19.891 -2.598 1 94.06 95 SER A N 1
ATOM 697 C CA . SER A 1 95 ? -6.684 21.188 -1.977 1 94.06 95 SER A CA 1
ATOM 698 C C . SER A 1 95 ? -6.359 21.062 -0.493 1 94.06 95 SER A C 1
ATOM 700 O O . SER A 1 95 ? -5.516 21.797 0.03 1 94.06 95 SER A O 1
ATOM 702 N N . LYS A 1 96 ? -6.988 20.125 0.215 1 94.19 96 LYS A N 1
ATOM 703 C CA . LYS A 1 96 ? -6.754 19.891 1.637 1 94.19 96 LYS A CA 1
ATOM 704 C C . LYS A 1 96 ? -5.391 19.25 1.869 1 94.19 96 LYS A C 1
ATOM 706 O O . LYS A 1 96 ? -4.621 19.688 2.719 1 94.19 96 LYS A O 1
ATOM 711 N N . ILE A 1 97 ? -5.082 18.25 1.068 1 95.38 97 ILE A N 1
ATOM 712 C CA . ILE A 1 97 ? -3.836 17.516 1.231 1 95.38 97 ILE A CA 1
ATOM 713 C C . ILE A 1 97 ? -2.648 18.422 0.913 1 95.38 97 ILE A C 1
ATOM 715 O O . ILE A 1 97 ? -1.627 18.375 1.604 1 95.38 97 ILE A O 1
ATOM 719 N N . ASN A 1 98 ? -2.775 19.25 -0.101 1 94.38 98 ASN A N 1
ATOM 720 C CA . ASN A 1 98 ? -1.686 20.125 -0.508 1 94.38 98 ASN A CA 1
ATOM 721 C C . ASN A 1 98 ? -1.339 21.141 0.587 1 94.38 98 ASN A C 1
ATOM 723 O O . ASN A 1 98 ? -0.177 21.516 0.743 1 94.38 98 ASN A O 1
ATOM 727 N N . LYS A 1 99 ? -2.266 21.578 1.286 1 93.69 99 LYS A N 1
ATOM 728 C CA . LYS A 1 99 ? -2.014 22.484 2.402 1 93.69 99 LYS A CA 1
ATOM 729 C C . LYS A 1 99 ? -1.084 21.844 3.43 1 93.69 99 LYS A C 1
ATOM 731 O O . LYS A 1 99 ? -0.337 22.531 4.117 1 93.69 99 LYS A O 1
ATOM 736 N N . LEU A 1 100 ? -1.144 20.531 3.457 1 93.75 100 LEU A N 1
ATOM 737 C CA . LEU A 1 100 ? -0.408 19.797 4.473 1 93.75 100 LEU A CA 1
ATOM 738 C C . LEU A 1 100 ? 0.987 19.422 3.979 1 93.75 100 LEU A C 1
ATOM 740 O O . LEU A 1 100 ? 1.954 19.484 4.742 1 93.75 100 LEU A O 1
ATOM 744 N N . VAL A 1 101 ? 1.181 19.203 2.645 1 94.62 101 VAL A N 1
ATOM 745 C CA . VAL A 1 101 ? 2.385 18.469 2.268 1 94.62 101 VAL A CA 1
ATOM 746 C C . VAL A 1 101 ? 3.105 19.219 1.143 1 94.62 101 VAL A C 1
ATOM 748 O O . VAL A 1 101 ? 4.156 18.766 0.672 1 94.62 101 VAL A O 1
ATOM 751 N N . SER A 1 102 ? 2.615 20.328 0.682 1 93.81 102 SER A N 1
ATOM 752 C CA . SER A 1 102 ? 3.156 21.016 -0.483 1 93.81 102 SER A CA 1
ATOM 753 C C . SER A 1 102 ? 4.617 21.406 -0.269 1 93.81 102 SER A C 1
ATOM 755 O O . SER A 1 102 ? 5.367 21.562 -1.232 1 93.81 102 SER A O 1
ATOM 757 N N . HIS A 1 103 ? 5.055 21.484 0.913 1 94.06 103 HIS A N 1
ATOM 758 C CA . HIS A 1 103 ? 6.418 21.906 1.209 1 94.06 103 HIS A CA 1
ATOM 759 C C . HIS A 1 103 ? 7.379 20.719 1.218 1 94.06 103 HIS A C 1
ATOM 761 O O . HIS A 1 103 ? 8.594 20.906 1.297 1 94.06 103 HIS A O 1
ATOM 767 N N . LEU A 1 104 ? 6.871 19.562 1.203 1 94.94 104 LEU A N 1
ATOM 768 C CA . LEU A 1 104 ? 7.695 18.359 1.283 1 94.94 104 LEU A CA 1
ATOM 769 C C . LEU A 1 104 ? 8.211 17.969 -0.096 1 94.94 104 LEU A C 1
ATOM 771 O O . LEU A 1 104 ? 7.574 18.266 -1.11 1 94.94 104 LEU A O 1
ATOM 775 N N . ASN A 1 105 ? 9.305 17.25 -0.116 1 93.56 105 ASN A N 1
ATOM 776 C CA . ASN A 1 105 ? 9.914 16.781 -1.352 1 93.56 105 ASN A CA 1
ATOM 777 C C . ASN A 1 105 ? 9.516 15.336 -1.648 1 93.56 105 ASN A C 1
ATOM 779 O O . ASN A 1 105 ? 9.227 14.562 -0.731 1 93.56 105 ASN A O 1
ATOM 783 N N . LEU A 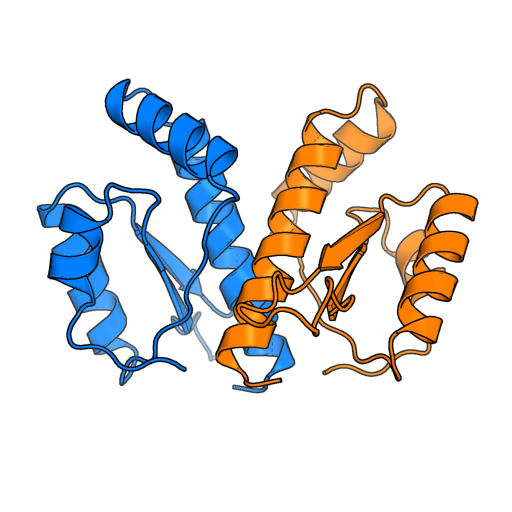1 106 ? 9.484 15.062 -2.932 1 91.69 106 LEU A N 1
ATOM 784 C CA . LEU A 1 106 ? 9.227 13.695 -3.357 1 91.69 106 LEU A CA 1
ATOM 785 C C . LEU A 1 106 ? 10.352 12.766 -2.898 1 91.69 106 LEU A C 1
ATOM 787 O O . LEU A 1 106 ? 11.516 13.172 -2.838 1 91.69 106 LEU A O 1
ATOM 791 N N . LEU A 1 107 ? 9.984 11.625 -2.514 1 90.88 107 LEU A N 1
ATOM 792 C CA . LEU A 1 107 ? 10.992 10.633 -2.162 1 90.88 107 LEU A CA 1
ATOM 793 C C . LEU A 1 107 ? 11.594 10 -3.414 1 90.88 107 LEU A C 1
ATOM 795 O O . LEU A 1 107 ? 10.867 9.656 -4.348 1 90.88 107 LEU A O 1
ATOM 799 N N . MET B 1 1 ? 13.594 2.355 -11.125 1 81.69 1 MET B N 1
ATOM 800 C CA . MET B 1 1 ? 12.57 3.219 -10.539 1 81.69 1 MET B CA 1
ATOM 801 C C . MET B 1 1 ? 13.078 3.857 -9.242 1 81.69 1 MET B C 1
ATOM 803 O O . MET B 1 1 ? 13.875 3.26 -8.523 1 81.69 1 MET B O 1
ATOM 807 N N . SER B 1 2 ? 12.547 5.141 -9.039 1 86.69 2 SER B N 1
ATOM 808 C CA . SER B 1 2 ? 12.906 5.781 -7.777 1 86.69 2 SER B CA 1
ATOM 809 C C . SER B 1 2 ? 12.289 5.055 -6.586 1 86.69 2 SER B C 1
ATOM 811 O O . SER B 1 2 ? 11.359 4.262 -6.754 1 86.69 2 SER B O 1
ATOM 813 N N . LYS B 1 3 ? 12.789 5.309 -5.391 1 90.31 3 LYS B N 1
ATOM 814 C CA . LYS B 1 3 ? 12.281 4.695 -4.164 1 90.31 3 LYS B CA 1
ATOM 815 C C . LYS B 1 3 ? 10.82 5.059 -3.932 1 90.31 3 LYS B C 1
ATOM 817 O O . LYS B 1 3 ? 10.008 4.199 -3.572 1 90.31 3 LYS B O 1
ATOM 822 N N . GLY B 1 4 ? 10.516 6.316 -4.164 1 91.12 4 GLY B N 1
ATOM 823 C CA . GLY B 1 4 ? 9.148 6.777 -3.984 1 91.12 4 GLY B CA 1
ATOM 824 C C . GLY B 1 4 ? 8.172 6.129 -4.945 1 91.12 4 GLY B C 1
ATOM 825 O O . GLY B 1 4 ? 7.07 5.734 -4.547 1 91.12 4 GLY B O 1
ATOM 826 N N . LYS B 1 5 ? 8.562 6.027 -6.164 1 89.38 5 LYS B N 1
ATOM 827 C CA . LYS B 1 5 ? 7.707 5.418 -7.176 1 89.38 5 LYS B CA 1
ATOM 828 C C . LYS B 1 5 ? 7.492 3.932 -6.891 1 89.38 5 LYS B C 1
ATOM 830 O O . LYS B 1 5 ? 6.379 3.422 -7.043 1 89.38 5 LYS B O 1
ATOM 835 N N . MET B 1 6 ? 8.531 3.293 -6.484 1 92.06 6 MET B N 1
ATOM 836 C CA . MET B 1 6 ? 8.422 1.88 -6.137 1 92.06 6 MET B CA 1
ATOM 837 C C . MET B 1 6 ? 7.461 1.68 -4.973 1 92.06 6 MET B C 1
ATOM 839 O O . MET B 1 6 ? 6.609 0.791 -5.008 1 92.06 6 MET B O 1
ATOM 843 N N . ALA B 1 7 ? 7.629 2.49 -4.004 1 94.5 7 ALA B N 1
ATOM 844 C CA . ALA B 1 7 ? 6.754 2.408 -2.836 1 94.5 7 ALA B CA 1
ATOM 845 C C . ALA B 1 7 ? 5.301 2.66 -3.223 1 94.5 7 ALA B C 1
ATOM 847 O O . ALA B 1 7 ? 4.398 1.957 -2.76 1 94.5 7 ALA B O 1
ATOM 848 N N . ALA B 1 8 ? 5.082 3.621 -4.07 1 94.25 8 ALA B N 1
ATOM 849 C CA . ALA B 1 8 ? 3.734 3.951 -4.523 1 94.25 8 ALA B CA 1
ATOM 850 C C . ALA B 1 8 ? 3.115 2.789 -5.297 1 94.25 8 ALA B C 1
ATOM 852 O O . ALA B 1 8 ? 1.945 2.455 -5.098 1 94.25 8 ALA B O 1
ATOM 853 N N . GLN B 1 9 ? 3.875 2.221 -6.137 1 93.38 9 GLN B N 1
ATOM 854 C CA . GLN B 1 9 ? 3.373 1.116 -6.945 1 93.38 9 GLN B CA 1
ATOM 855 C C . GLN B 1 9 ? 3.113 -0.12 -6.086 1 93.38 9 GLN B C 1
ATOM 857 O O . GLN B 1 9 ? 2.158 -0.859 -6.328 1 93.38 9 GLN B O 1
ATOM 862 N N . CYS B 1 10 ? 4 -0.367 -5.105 1 96.06 10 CYS B N 1
ATOM 863 C CA . CYS B 1 10 ? 3.756 -1.472 -4.188 1 96.06 10 CYS B CA 1
ATOM 864 C C . CYS B 1 10 ? 2.477 -1.246 -3.391 1 96.06 10 CYS B C 1
ATOM 866 O O . CYS B 1 10 ? 1.718 -2.188 -3.146 1 96.06 10 CYS B O 1
ATOM 868 N N . ALA B 1 11 ? 2.271 -0.034 -2.988 1 96.56 11 ALA B N 1
ATOM 869 C CA . ALA B 1 11 ? 1.039 0.305 -2.279 1 96.56 11 ALA B CA 1
ATOM 870 C C . ALA B 1 11 ? -0.182 0.086 -3.168 1 96.56 11 ALA B C 1
ATOM 872 O O . ALA B 1 11 ? -1.218 -0.395 -2.703 1 96.56 11 ALA B O 1
ATOM 873 N N . HIS B 1 12 ? -0.081 0.428 -4.41 1 95.56 12 HIS B N 1
ATOM 874 C CA . HIS B 1 12 ? -1.158 0.178 -5.359 1 95.56 12 HIS B CA 1
ATOM 875 C C . HIS B 1 12 ? -1.488 -1.309 -5.438 1 95.56 12 HIS B C 1
ATOM 877 O O . HIS B 1 12 ? -2.652 -1.697 -5.32 1 95.56 12 HIS B O 1
ATOM 883 N N . ALA B 1 13 ? -0.451 -2.053 -5.574 1 96.12 13 ALA B N 1
ATOM 884 C CA . ALA B 1 13 ? -0.636 -3.5 -5.672 1 96.12 13 ALA B CA 1
ATOM 885 C C . ALA B 1 13 ? -1.287 -4.055 -4.406 1 96.12 13 ALA B C 1
ATOM 887 O O . ALA B 1 13 ? -2.174 -4.906 -4.48 1 96.12 13 ALA B O 1
ATOM 888 N N . ALA B 1 14 ? -0.846 -3.596 -3.287 1 97 14 ALA B N 1
ATOM 889 C CA . ALA B 1 14 ? -1.373 -4.074 -2.012 1 97 14 ALA B CA 1
ATOM 890 C C . ALA B 1 14 ? -2.869 -3.795 -1.897 1 97 14 ALA B C 1
ATOM 892 O O . ALA B 1 14 ? -3.641 -4.668 -1.495 1 97 14 ALA B O 1
ATOM 893 N N . ILE B 1 15 ? -3.314 -2.592 -2.266 1 96.44 15 ILE B N 1
ATOM 894 C CA . ILE B 1 15 ? -4.723 -2.219 -2.164 1 96.44 15 ILE B CA 1
ATOM 895 C C . ILE B 1 15 ? -5.547 -3.045 -3.148 1 96.44 15 ILE B C 1
ATOM 897 O O . ILE B 1 15 ? -6.633 -3.52 -2.812 1 96.44 15 ILE B O 1
ATOM 901 N N . LEU B 1 16 ? -5.043 -3.232 -4.312 1 95.44 16 LEU B N 1
ATOM 902 C CA . LEU B 1 16 ? -5.773 -4.008 -5.309 1 95.44 16 LEU B CA 1
ATOM 903 C C . LEU B 1 16 ? -5.965 -5.445 -4.844 1 95.44 16 LEU B C 1
ATOM 905 O O . LEU B 1 16 ? -7.055 -6.008 -4.98 1 95.44 16 LEU B O 1
ATOM 909 N N . CYS B 1 17 ? -4.867 -6.039 -4.328 1 97 17 CYS B N 1
ATOM 910 C CA . CYS B 1 17 ? -4.973 -7.39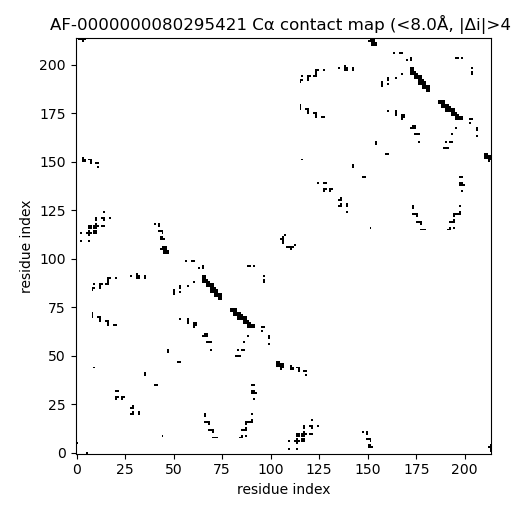5 -3.801 1 97 17 CYS B CA 1
ATOM 911 C C . CYS B 1 17 ? -5.992 -7.465 -2.672 1 97 17 CYS B C 1
ATOM 913 O O . CYS B 1 17 ? -6.805 -8.391 -2.621 1 97 17 CYS B O 1
ATOM 915 N N . PHE B 1 18 ? -5.969 -6.48 -1.831 1 96.75 18 PHE B N 1
ATOM 916 C CA . PHE B 1 18 ? -6.887 -6.41 -0.702 1 96.75 18 PHE B CA 1
ATOM 917 C C . PHE B 1 18 ? -8.328 -6.305 -1.185 1 96.75 18 PHE B C 1
ATOM 919 O O . PHE B 1 18 ? -9.203 -7.039 -0.717 1 96.75 18 PHE B O 1
ATOM 926 N N . GLN B 1 19 ? -8.539 -5.453 -2.098 1 95.69 19 GLN B N 1
ATOM 927 C CA . GLN B 1 19 ? -9.883 -5.246 -2.633 1 95.69 19 GLN B CA 1
ATOM 928 C C . GLN B 1 19 ? -10.406 -6.512 -3.305 1 95.69 19 GLN B C 1
ATOM 930 O O . GLN B 1 19 ? -11.562 -6.891 -3.111 1 95.69 19 GLN B O 1
ATOM 935 N N . LYS B 1 20 ? -9.57 -7.137 -4.062 1 95.69 20 LYS B N 1
ATOM 936 C CA . LYS B 1 20 ? -9.969 -8.359 -4.75 1 95.69 20 LYS B CA 1
ATOM 937 C C . LYS B 1 20 ? -10.32 -9.461 -3.754 1 95.69 20 LYS B C 1
ATOM 939 O O . LYS B 1 20 ? -11.297 -10.195 -3.947 1 95.69 20 LYS B O 1
ATOM 944 N N . ALA B 1 21 ? -9.508 -9.562 -2.77 1 96.31 21 ALA B N 1
ATOM 945 C CA . ALA B 1 21 ? -9.781 -10.555 -1.734 1 96.31 21 ALA B CA 1
ATOM 946 C C . ALA B 1 21 ? -11.094 -10.258 -1.021 1 96.31 21 ALA B C 1
ATOM 948 O O . ALA B 1 21 ? -11.883 -11.164 -0.747 1 96.31 21 ALA B O 1
ATOM 949 N N . GLN B 1 22 ? -11.352 -9.016 -0.747 1 94.81 22 GLN B N 1
ATOM 950 C CA . GLN B 1 22 ? -12.562 -8.586 -0.057 1 94.81 22 GLN B CA 1
ATOM 951 C C . GLN B 1 22 ? -13.805 -8.898 -0.881 1 94.81 22 GLN B C 1
ATOM 953 O O . GLN B 1 22 ? -14.844 -9.273 -0.33 1 94.81 22 GLN B O 1
ATOM 958 N N . CYS B 1 23 ? -13.68 -8.734 -2.137 1 93.81 23 CYS B N 1
ATOM 959 C CA . CYS B 1 23 ? -14.828 -8.875 -3.021 1 93.81 23 CYS B CA 1
ATOM 960 C C . CYS B 1 23 ? -15 -10.32 -3.471 1 93.81 23 CYS B C 1
ATOM 962 O O . CYS B 1 23 ? -15.977 -10.656 -4.141 1 93.81 23 CYS B O 1
ATOM 964 N N . SER B 1 24 ? -14.062 -11.109 -3.094 1 94.44 24 SER B N 1
ATOM 965 C CA . SER B 1 24 ? -14.141 -12.5 -3.527 1 94.44 24 SER B CA 1
ATOM 966 C C . SER B 1 24 ? -15.359 -13.203 -2.941 1 94.44 24 SER B C 1
ATOM 968 O O . SER B 1 24 ? -15.695 -13 -1.771 1 94.44 24 SER B O 1
ATOM 970 N N . ALA B 1 25 ? -16.047 -14.008 -3.738 1 92.62 25 ALA B N 1
ATOM 971 C CA . ALA B 1 25 ? -17.188 -14.789 -3.273 1 92.62 25 ALA B CA 1
ATOM 972 C C . ALA B 1 25 ? -16.719 -16.109 -2.656 1 92.62 25 ALA B C 1
ATOM 974 O O . ALA B 1 25 ? -17.531 -16.844 -2.082 1 92.62 25 ALA B O 1
ATOM 975 N N . ASN B 1 26 ? -15.469 -16.406 -2.795 1 93.56 26 ASN B N 1
ATOM 976 C CA . ASN B 1 26 ? -14.906 -17.641 -2.268 1 93.56 26 ASN B CA 1
ATOM 977 C C . ASN B 1 26 ? -14.719 -17.578 -0.755 1 93.56 26 ASN B C 1
ATOM 979 O O . ASN B 1 26 ? -13.984 -16.719 -0.256 1 93.56 26 ASN B O 1
ATOM 983 N N . LYS B 1 27 ? -15.328 -18.531 -0.039 1 95.19 27 LYS B N 1
ATOM 984 C CA . LYS B 1 27 ? -15.281 -18.547 1.421 1 95.19 27 LYS B CA 1
ATOM 985 C C . LYS B 1 27 ? -13.852 -18.719 1.928 1 95.19 27 LYS B C 1
ATOM 987 O O . LYS B 1 27 ? -13.477 -18.109 2.934 1 95.19 27 LYS B O 1
ATOM 992 N N . GLU B 1 28 ? -13.109 -19.453 1.22 1 94.62 28 GLU B N 1
ATOM 993 C CA . GLU B 1 28 ? -11.719 -19.672 1.619 1 94.62 28 GLU B CA 1
ATOM 994 C C . GLU B 1 28 ? -10.914 -18.391 1.543 1 94.62 28 GLU B C 1
ATOM 996 O O . GLU B 1 28 ? -10.133 -18.078 2.447 1 94.62 28 GLU B O 1
ATOM 1001 N N . THR B 1 29 ? -11.102 -17.688 0.502 1 94.62 29 THR B N 1
ATOM 1002 C CA . THR B 1 29 ? -10.422 -16.406 0.318 1 94.62 29 THR B CA 1
ATOM 1003 C C . THR B 1 29 ? -10.797 -15.43 1.425 1 94.62 29 THR B C 1
ATOM 1005 O O . THR B 1 29 ? -9.945 -14.703 1.942 1 94.62 29 THR B O 1
ATOM 1008 N N . GLN B 1 30 ? -12.031 -15.5 1.83 1 95.75 30 GLN B N 1
ATOM 1009 C CA . GLN B 1 30 ? -12.508 -14.609 2.883 1 95.75 30 GLN B CA 1
ATOM 1010 C C . GLN B 1 30 ? -11.891 -14.969 4.23 1 95.75 30 GLN B C 1
ATOM 1012 O O . GLN B 1 30 ? -11.508 -14.086 5 1 95.75 30 GLN B O 1
ATOM 1017 N N . GLU B 1 31 ? -11.82 -16.203 4.453 1 96.75 31 GLU B N 1
ATOM 1018 C CA . GLU B 1 31 ? -11.219 -16.656 5.699 1 96.75 31 GLU B CA 1
ATOM 1019 C C . GLU B 1 31 ? -9.742 -16.297 5.77 1 96.75 31 GLU B C 1
ATOM 1021 O O . GLU B 1 31 ? -9.25 -15.875 6.816 1 96.75 31 GLU B O 1
ATOM 1026 N N . ILE B 1 32 ? -9.109 -16.469 4.703 1 96.5 32 ILE B N 1
ATOM 1027 C CA . ILE B 1 32 ? -7.688 -16.156 4.629 1 96.5 32 ILE B CA 1
ATOM 1028 C C . ILE B 1 32 ? -7.48 -14.664 4.855 1 96.5 32 ILE B C 1
ATOM 1030 O O . ILE B 1 32 ? -6.559 -14.266 5.57 1 96.5 32 ILE B O 1
ATOM 1034 N N . LEU B 1 33 ? -8.32 -13.875 4.211 1 96.56 33 LEU B N 1
ATOM 1035 C CA . LEU B 1 33 ? -8.227 -12.43 4.379 1 96.56 33 LEU B CA 1
ATOM 1036 C C . LEU B 1 33 ? -8.406 -12.047 5.844 1 96.56 33 LEU B C 1
ATOM 1038 O O . LEU B 1 33 ? -7.648 -11.227 6.367 1 96.56 33 LEU B O 1
ATOM 1042 N N . GLU B 1 34 ? -9.375 -12.625 6.488 1 96.38 34 GLU B N 1
ATOM 1043 C CA . GLU B 1 34 ? -9.625 -12.336 7.898 1 96.38 34 GLU B CA 1
ATOM 1044 C C . GLU B 1 34 ? -8.43 -12.719 8.766 1 96.38 34 GLU B C 1
ATOM 1046 O O . GLU B 1 34 ? -8.055 -11.969 9.672 1 96.38 34 GLU B O 1
ATOM 1051 N N . LEU B 1 35 ? -7.895 -13.836 8.477 1 95.38 35 LEU B N 1
ATOM 1052 C CA . LEU B 1 35 ? -6.719 -14.281 9.219 1 95.38 35 LEU B CA 1
ATOM 1053 C C . LEU B 1 35 ? -5.535 -13.352 8.969 1 95.38 35 LEU B C 1
ATOM 1055 O O . LEU B 1 35 ? -4.785 -13.031 9.891 1 95.38 35 LEU B O 1
ATOM 1059 N N . TRP B 1 36 ? -5.324 -12.969 7.734 1 95.25 36 TRP B N 1
ATOM 1060 C CA . TRP B 1 36 ? -4.258 -12.039 7.359 1 95.25 36 TRP B CA 1
ATOM 1061 C C . TRP B 1 36 ? -4.41 -10.711 8.094 1 95.25 36 TRP B C 1
ATOM 1063 O O . TRP B 1 36 ? -3.436 -10.18 8.633 1 95.25 36 TRP B O 1
ATOM 1073 N N . LEU B 1 37 ? -5.645 -10.227 8.164 1 93.5 37 LEU B N 1
ATOM 1074 C CA . LEU B 1 37 ? -5.938 -8.984 8.875 1 93.5 37 LEU B CA 1
ATOM 1075 C C . LEU B 1 37 ? -5.633 -9.125 10.359 1 93.5 37 LEU B C 1
ATOM 1077 O O . LEU B 1 37 ? -5.055 -8.219 10.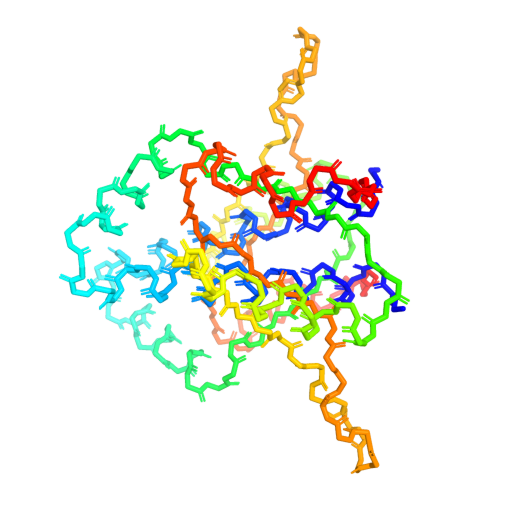961 1 93.5 37 LEU B O 1
ATOM 1081 N N . ALA B 1 38 ? -5.906 -10.25 10.875 1 93.12 38 ALA B N 1
ATOM 1082 C CA . ALA B 1 38 ? -5.75 -10.5 12.305 1 93.12 38 ALA B CA 1
ATOM 1083 C C . ALA B 1 38 ? -4.285 -10.742 12.664 1 93.12 38 ALA B C 1
ATOM 1085 O O . ALA B 1 38 ? -3.9 -10.641 13.836 1 93.12 38 ALA B O 1
ATOM 1086 N N . SER B 1 39 ? -3.49 -11.047 11.68 1 91.19 39 SER B N 1
ATOM 1087 C CA . SER B 1 39 ? -2.096 -11.398 11.93 1 91.19 39 SER B CA 1
ATOM 1088 C C . SER B 1 39 ? -1.176 -10.211 11.688 1 91.19 39 SER B C 1
ATOM 1090 O O . SER B 1 39 ? 0.029 -10.383 11.484 1 91.19 39 SER B O 1
ATOM 1092 N N . GLY B 1 40 ? -1.711 -9.008 11.555 1 88.12 40 GLY B N 1
ATOM 1093 C CA . GLY B 1 40 ? -0.904 -7.809 11.398 1 88.12 40 GLY B CA 1
ATOM 1094 C C . GLY B 1 40 ? -0.643 -7.453 9.945 1 88.12 40 GLY B C 1
ATOM 1095 O O . GLY B 1 40 ? 0.228 -6.633 9.648 1 88.12 40 GLY B O 1
ATOM 1096 N N . GLN B 1 41 ? -1.257 -8.211 8.992 1 91.38 41 GLN B N 1
ATOM 1097 C CA . GLN B 1 41 ? -1.22 -7.926 7.562 1 91.38 41 GLN B CA 1
ATOM 1098 C C . GLN B 1 41 ? 0.214 -7.91 7.043 1 91.38 41 GLN B C 1
ATOM 1100 O O . GLN B 1 41 ? 0.675 -6.898 6.508 1 91.38 41 GLN B O 1
ATOM 1105 N N . PRO B 1 42 ? 0.95 -8.984 7.254 1 91 42 PRO B N 1
ATOM 1106 C CA . PRO B 1 42 ? 2.35 -8.992 6.824 1 91 42 PRO B CA 1
ATOM 1107 C C . PRO B 1 42 ? 2.512 -8.719 5.332 1 91 42 PRO B C 1
ATOM 1109 O O . PRO B 1 42 ? 1.731 -9.227 4.52 1 91 42 PRO B O 1
ATOM 1112 N N . LYS B 1 43 ? 3.459 -7.887 5.016 1 92.25 43 LYS B N 1
ATOM 1113 C CA . LYS B 1 43 ? 3.805 -7.562 3.635 1 92.25 43 LYS B CA 1
ATOM 1114 C C . LYS B 1 43 ? 5.309 -7.664 3.404 1 92.25 43 LYS B C 1
ATOM 1116 O O . LYS B 1 43 ? 6.098 -7.113 4.176 1 92.25 43 LYS B O 1
ATOM 1121 N N . ILE B 1 44 ? 5.68 -8.328 2.326 1 94.19 44 ILE B N 1
ATOM 1122 C CA . ILE B 1 44 ? 7.086 -8.531 1.986 1 94.19 44 ILE B CA 1
ATOM 1123 C C . ILE B 1 44 ? 7.328 -8.117 0.535 1 94.19 44 ILE B C 1
ATOM 1125 O O . ILE B 1 44 ? 6.539 -8.461 -0.352 1 94.19 44 ILE B O 1
ATOM 1129 N N . VAL B 1 45 ? 8.398 -7.344 0.317 1 95.81 45 VAL B N 1
ATOM 1130 C CA . VAL B 1 45 ? 8.719 -6.891 -1.032 1 95.81 45 VAL B CA 1
ATOM 1131 C C . VAL B 1 45 ? 9.938 -7.645 -1.557 1 95.81 45 VAL B C 1
ATOM 1133 O O . VAL B 1 45 ? 11 -7.621 -0.938 1 95.81 45 VAL B O 1
ATOM 1136 N N . LEU B 1 46 ? 9.758 -8.312 -2.65 1 96.56 46 LEU B N 1
ATOM 1137 C CA . LEU B 1 46 ? 10.805 -9.125 -3.254 1 96.56 46 LEU B CA 1
ATOM 1138 C C . LEU B 1 46 ? 11.25 -8.539 -4.586 1 96.56 46 LEU B C 1
ATOM 1140 O O . LEU B 1 46 ? 10.539 -7.727 -5.18 1 96.56 46 LEU B O 1
ATOM 11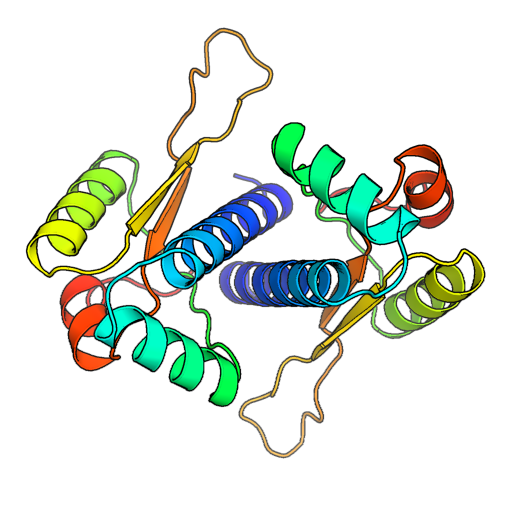44 N N . ARG B 1 47 ? 12.445 -8.953 -5.012 1 95.06 47 ARG B N 1
ATOM 1145 C CA . ARG B 1 47 ? 13.016 -8.477 -6.266 1 95.06 47 ARG B CA 1
ATOM 1146 C C . ARG B 1 47 ? 12.836 -9.492 -7.383 1 95.06 47 ARG B C 1
ATOM 1148 O O . ARG B 1 47 ? 12.984 -10.695 -7.164 1 95.06 47 ARG B O 1
ATOM 1155 N N . VAL B 1 48 ? 12.461 -8.961 -8.508 1 93.44 48 VAL B N 1
ATOM 1156 C CA . VAL B 1 48 ? 12.391 -9.805 -9.703 1 93.44 48 VAL B CA 1
ATOM 1157 C C . VAL B 1 48 ? 13.266 -9.211 -10.805 1 93.44 48 VAL B C 1
ATOM 1159 O O . VAL B 1 48 ? 13.664 -8.047 -10.727 1 93.44 48 VAL B O 1
ATOM 1162 N N . GLY B 1 49 ? 13.586 -9.945 -11.75 1 87.94 49 GLY B N 1
ATOM 1163 C CA . GLY B 1 49 ? 14.523 -9.539 -12.789 1 87.9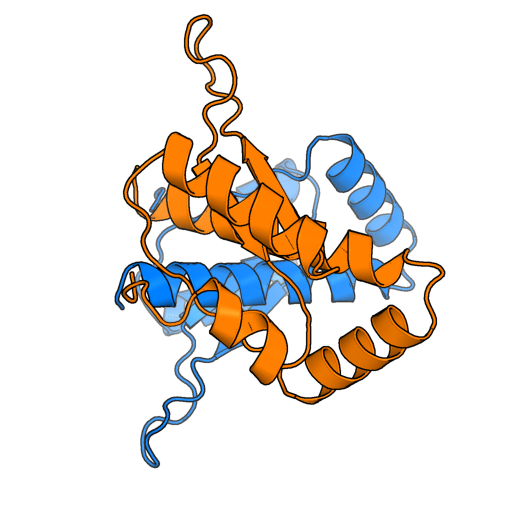4 49 GLY B CA 1
ATOM 1164 C C . GLY B 1 49 ? 13.914 -8.586 -13.805 1 87.94 49 GLY B C 1
ATOM 1165 O O . GLY B 1 49 ? 14.633 -7.816 -14.445 1 87.94 49 GLY B O 1
ATOM 1166 N N . GLY B 1 50 ? 12.641 -8.719 -14.094 1 87.31 50 GLY B N 1
ATOM 1167 C CA . GLY B 1 50 ? 12.031 -7.852 -15.086 1 87.31 50 GLY B CA 1
ATOM 1168 C C . GLY B 1 50 ? 10.594 -8.219 -15.406 1 87.31 50 GLY B C 1
ATOM 1169 O O . GLY B 1 50 ? 9.953 -8.953 -14.648 1 87.31 50 GLY B O 1
ATOM 1170 N N . HIS B 1 51 ? 10.172 -7.613 -16.469 1 86.44 51 HIS B N 1
ATOM 1171 C CA . HIS B 1 51 ? 8.781 -7.738 -16.906 1 86.44 51 HIS B CA 1
ATOM 1172 C C . HIS B 1 51 ? 8.398 -9.203 -17.109 1 86.44 51 HIS B C 1
ATOM 1174 O O . HIS B 1 51 ? 7.348 -9.641 -16.641 1 86.44 51 HIS B O 1
ATOM 1180 N N . ASN B 1 52 ? 9.219 -9.984 -17.812 1 90.5 52 ASN B N 1
ATOM 1181 C CA . ASN B 1 52 ? 8.914 -11.375 -18.109 1 90.5 52 ASN B CA 1
ATOM 1182 C C . ASN B 1 52 ? 8.758 -12.203 -16.828 1 90.5 52 ASN B C 1
ATOM 1184 O O . ASN B 1 52 ? 7.91 -13.102 -16.766 1 90.5 52 ASN B O 1
ATOM 1188 N N . ASP B 1 53 ? 9.562 -11.906 -15.836 1 93.38 53 ASP B N 1
ATOM 1189 C CA . ASP B 1 53 ? 9.469 -12.609 -14.555 1 93.38 53 ASP B CA 1
ATOM 1190 C C . ASP B 1 53 ? 8.117 -12.344 -13.891 1 93.38 53 ASP B C 1
ATOM 1192 O O . ASP B 1 53 ? 7.531 -13.25 -13.297 1 93.38 53 ASP B O 1
ATOM 1196 N N . LEU B 1 54 ? 7.629 -11.148 -14.039 1 94.31 54 LEU B N 1
ATOM 1197 C CA . LEU B 1 54 ? 6.352 -10.781 -13.438 1 94.31 54 LEU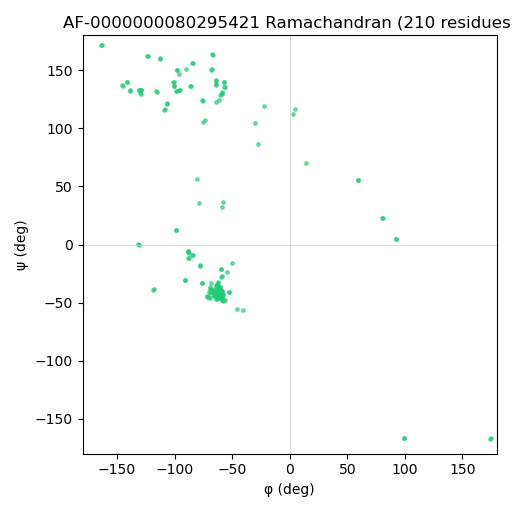 B CA 1
ATOM 1198 C C . LEU B 1 54 ? 5.207 -11.57 -14.062 1 94.31 54 LEU B C 1
ATOM 1200 O O . LEU B 1 54 ? 4.348 -12.094 -13.359 1 94.31 54 LEU B O 1
ATOM 1204 N N . ILE B 1 55 ? 5.285 -11.711 -15.344 1 93.62 55 ILE B N 1
ATOM 1205 C CA . ILE B 1 55 ? 4.227 -12.406 -16.078 1 93.62 55 ILE B CA 1
ATOM 1206 C C . ILE B 1 55 ? 4.254 -13.891 -15.727 1 93.62 55 ILE B C 1
ATOM 1208 O O . ILE B 1 55 ? 3.209 -14.492 -15.469 1 93.62 55 ILE B O 1
ATOM 1212 N N . THR B 1 56 ? 5.422 -14.414 -15.742 1 95.19 56 THR B N 1
ATOM 1213 C CA . THR B 1 56 ? 5.574 -15.828 -15.414 1 95.19 56 THR B CA 1
ATOM 1214 C C . THR B 1 56 ? 5.078 -16.109 -14 1 95.19 56 THR B C 1
ATOM 1216 O O . THR B 1 56 ? 4.34 -17.078 -13.781 1 95.19 56 THR B O 1
ATOM 1219 N N . LEU B 1 57 ? 5.453 -15.281 -13.102 1 96.25 57 LEU B N 1
ATOM 1220 C CA . LEU B 1 57 ? 5.035 -15.445 -11.711 1 96.25 57 LEU B CA 1
ATOM 1221 C C . LEU B 1 57 ? 3.523 -15.312 -11.578 1 96.25 57 LEU B C 1
ATOM 1223 O O . LEU B 1 57 ? 2.9 -16.047 -10.797 1 96.25 57 LEU B O 1
ATOM 1227 N N . GLN B 1 58 ? 2.996 -14.383 -12.273 1 96.25 58 GLN B N 1
ATOM 1228 C CA . GLN B 1 58 ? 1.548 -14.219 -12.242 1 96.25 58 GLN B CA 1
ATOM 1229 C C . GLN B 1 58 ? 0.838 -15.484 -12.719 1 96.25 58 GLN B C 1
ATOM 1231 O O . GLN B 1 58 ? -0.143 -15.914 -12.109 1 96.25 58 GLN B O 1
ATOM 1236 N N . GLU B 1 59 ? 1.29 -16.031 -13.789 1 96.44 59 GLU B N 1
ATOM 1237 C CA . GLU B 1 59 ? 0.713 -17.25 -14.336 1 96.44 59 GLU B CA 1
ATOM 1238 C C . GLU B 1 59 ? 0.82 -18.406 -13.336 1 96.44 59 GLU B C 1
ATOM 1240 O O . GLU B 1 59 ? -0.133 -19.156 -13.148 1 96.44 59 GLU B O 1
ATOM 1245 N N . GLU B 1 60 ? 1.951 -18.516 -12.758 1 96.69 60 GLU B N 1
ATOM 1246 C CA . GLU B 1 60 ? 2.16 -19.547 -11.758 1 96.69 60 GLU B CA 1
ATOM 1247 C C . GLU B 1 60 ? 1.226 -19.359 -10.562 1 96.69 60 GLU B C 1
ATOM 1249 O O . GLU B 1 60 ? 0.683 -20.328 -10.039 1 96.69 60 GLU B O 1
ATOM 1254 N N . ALA B 1 61 ? 1.033 -18.156 -10.148 1 97 61 ALA B N 1
ATOM 1255 C CA . ALA B 1 61 ? 0.122 -17.859 -9.047 1 97 61 ALA B CA 1
ATOM 1256 C C . ALA B 1 61 ? -1.307 -18.266 -9.391 1 97 61 ALA B C 1
ATOM 1258 O O . ALA B 1 61 ? -1.999 -18.875 -8.562 1 97 61 ALA B O 1
ATOM 1259 N N . GLU B 1 62 ? -1.679 -17.969 -10.555 1 94.38 62 GLU B N 1
ATOM 1260 C CA . GLU B 1 62 ? -3.021 -18.312 -11.016 1 94.38 62 GLU B CA 1
ATOM 1261 C C . GLU B 1 62 ? -3.23 -19.828 -11.039 1 94.38 62 GLU B C 1
ATOM 1263 O O . GLU B 1 62 ? -4.301 -20.312 -10.672 1 94.38 62 GLU B O 1
ATOM 1268 N N . LYS B 1 63 ? -2.256 -20.516 -11.461 1 95.06 63 LYS B N 1
ATOM 1269 C CA . LYS B 1 63 ? -2.324 -21.969 -11.492 1 95.06 63 LYS B CA 1
ATOM 1270 C C . LYS B 1 63 ? -2.482 -22.547 -10.086 1 95.06 63 LYS B C 1
ATOM 1272 O O . LYS B 1 63 ? -3.139 -23.562 -9.891 1 95.06 63 LYS B O 1
ATOM 1277 N N . LEU B 1 64 ? -1.898 -21.891 -9.133 1 94.25 64 LEU B N 1
ATOM 1278 C CA . LEU B 1 64 ? -1.941 -22.344 -7.746 1 94.25 64 LEU B CA 1
ATOM 1279 C C . LEU B 1 64 ? -3.184 -21.812 -7.039 1 94.25 64 LEU B C 1
ATOM 1281 O O . LEU B 1 64 ? -3.41 -22.109 -5.867 1 94.25 64 LEU B O 1
ATOM 1285 N N . GLY B 1 65 ? -3.943 -20.922 -7.719 1 93.19 65 GLY B N 1
ATOM 1286 C CA . GLY B 1 65 ? -5.152 -20.359 -7.145 1 93.19 65 GLY B CA 1
ATOM 1287 C C . GLY B 1 65 ? -4.875 -19.203 -6.195 1 93.19 65 GLY B C 1
ATOM 1288 O O . GLY B 1 65 ? -5.645 -18.969 -5.262 1 93.19 65 GLY B O 1
ATOM 1289 N N . ILE B 1 66 ? -3.752 -18.625 -6.387 1 95.12 66 ILE B N 1
ATOM 1290 C CA . ILE B 1 66 ? -3.391 -17.5 -5.543 1 95.12 66 ILE B CA 1
ATOM 1291 C C . ILE B 1 66 ? -3.762 -16.188 -6.238 1 95.12 66 ILE B C 1
ATOM 1293 O O . ILE B 1 66 ? -3.52 -16.031 -7.438 1 95.12 66 ILE B O 1
ATOM 1297 N N . LEU B 1 67 ? -4.379 -15.328 -5.539 1 95.19 67 LEU B N 1
ATOM 1298 C CA . LEU B 1 67 ? -4.711 -14.016 -6.066 1 95.19 67 LEU B CA 1
ATOM 1299 C C . LEU B 1 67 ? -3.453 -13.266 -6.492 1 95.19 67 LEU B C 1
ATOM 1301 O O . LEU B 1 67 ? -2.471 -13.219 -5.75 1 95.19 67 LEU B O 1
ATOM 1305 N N . ALA B 1 68 ? -3.475 -12.719 -7.68 1 96.5 68 ALA B N 1
ATOM 1306 C CA . ALA B 1 68 ? -2.33 -11.992 -8.219 1 96.5 68 ALA B CA 1
ATOM 1307 C C . ALA B 1 68 ? -2.783 -10.82 -9.086 1 96.5 68 ALA B C 1
ATOM 1309 O O . ALA B 1 68 ? -3.742 -10.945 -9.852 1 96.5 68 ALA B O 1
ATOM 1310 N N . VAL B 1 69 ? -2.117 -9.695 -8.906 1 95.38 69 VAL B N 1
ATOM 1311 C CA . VAL B 1 69 ? -2.463 -8.508 -9.68 1 95.38 69 VAL B CA 1
ATOM 1312 C C . VAL B 1 69 ? -1.19 -7.793 -10.125 1 95.38 69 VAL B C 1
ATOM 1314 O O . VAL B 1 69 ? -0.289 -7.551 -9.32 1 95.38 69 VAL B O 1
ATOM 1317 N N . ILE B 1 70 ? -1.124 -7.438 -11.359 1 94.19 70 ILE B N 1
ATOM 1318 C CA . ILE B 1 70 ? 0.002 -6.664 -11.867 1 94.19 70 ILE B CA 1
ATOM 1319 C C . ILE B 1 70 ? -0.37 -5.188 -11.93 1 94.19 70 ILE B C 1
ATOM 1321 O O . ILE B 1 70 ? -1.461 -4.832 -12.375 1 94.19 70 ILE B O 1
ATOM 1325 N N . VAL B 1 71 ? 0.492 -4.438 -11.422 1 92.44 71 VAL B N 1
ATOM 1326 C CA . VAL B 1 71 ? 0.331 -2.99 -11.477 1 92.44 71 VAL B CA 1
ATOM 1327 C C . VAL B 1 71 ? 1.197 -2.412 -12.594 1 92.44 71 VAL B C 1
ATOM 1329 O O . VAL B 1 71 ? 2.348 -2.82 -12.766 1 92.44 71 VAL B O 1
ATOM 1332 N N . TYR B 1 72 ? 0.577 -1.422 -13.273 1 86.56 72 TYR B N 1
ATOM 1333 C CA . TYR B 1 72 ? 1.254 -0.779 -14.398 1 86.56 72 TYR B CA 1
ATOM 1334 C C . TYR B 1 72 ? 1.527 0.69 -14.102 1 86.56 72 TYR B C 1
ATOM 1336 O O . TYR B 1 72 ? 0.711 1.364 -13.469 1 86.56 72 TYR B O 1
ATOM 1344 N N . ASP B 1 73 ? 2.801 1.089 -14.352 1 77.69 73 ASP B N 1
ATOM 1345 C CA . ASP B 1 73 ? 3.104 2.512 -14.234 1 77.69 73 ASP B CA 1
ATOM 1346 C C . ASP B 1 73 ? 2.518 3.295 -15.406 1 77.69 73 ASP B C 1
ATOM 1348 O O . ASP B 1 73 ? 2.764 2.963 -16.562 1 77.69 73 ASP B O 1
ATOM 1352 N N . ALA B 1 74 ? 1.316 4.176 -15.172 1 62.97 74 ALA B N 1
ATOM 1353 C CA . ALA B 1 74 ? 0.701 4.93 -16.266 1 62.97 74 ALA B CA 1
ATOM 1354 C C . ALA B 1 74 ? 1.706 5.879 -16.906 1 62.97 74 ALA B C 1
ATOM 1356 O O . ALA B 1 74 ? 1.391 6.551 -17.891 1 62.97 74 ALA B O 1
ATOM 1357 N N . GLY B 1 75 ? 2.969 5.652 -17 1 55.44 75 GLY B N 1
ATOM 1358 C CA . GLY B 1 75 ? 3.879 6.578 -17.656 1 55.44 75 GLY B CA 1
ATOM 1359 C C . GLY B 1 75 ? 3.201 7.855 -18.109 1 55.44 75 GLY B C 1
ATOM 1360 O O . GLY B 1 75 ? 1.981 7.891 -18.297 1 55.44 75 GLY B O 1
ATOM 1361 N N . HIS B 1 76 ? 3.471 9.023 -17.672 1 50 76 HIS B N 1
ATOM 1362 C CA . HIS B 1 76 ? 3.014 10.266 -18.281 1 50 76 HIS B CA 1
ATOM 1363 C C . HIS B 1 76 ? 3.398 10.336 -19.75 1 50 76 HIS B C 1
ATOM 1365 O O . HIS B 1 76 ? 2.986 11.25 -20.469 1 50 76 HIS B O 1
ATOM 1371 N N . THR B 1 77 ? 4.398 9.633 -20.172 1 44.88 77 THR B N 1
ATOM 1372 C CA . THR B 1 77 ? 4.777 9.75 -21.578 1 44.88 77 THR B CA 1
ATOM 1373 C C . THR B 1 77 ? 4.031 8.727 -22.422 1 44.88 77 THR B C 1
ATOM 1375 O O . THR B 1 77 ? 3.512 7.738 -21.906 1 44.88 77 THR B O 1
ATOM 1378 N N . GLN B 1 78 ? 3.812 9.18 -23.781 1 41.44 78 GLN B N 1
ATOM 1379 C CA . GLN B 1 78 ? 3.197 8.484 -24.906 1 41.44 78 GLN B CA 1
ATOM 1380 C C . GLN B 1 78 ? 3.725 7.062 -25.016 1 41.44 78 GLN B C 1
ATOM 1382 O O . GLN B 1 78 ? 2.99 6.152 -25.406 1 41.44 78 GLN B O 1
ATOM 1387 N N . LEU B 1 79 ? 5.039 6.906 -25.109 1 44.41 79 LEU B N 1
ATOM 1388 C CA . LEU B 1 79 ? 5.754 5.672 -25.406 1 44.41 79 LEU B CA 1
ATOM 1389 C C . LEU B 1 79 ? 5.633 4.68 -24.266 1 44.41 79 LEU B C 1
ATOM 1391 O O . LEU B 1 79 ? 5.988 3.508 -24.406 1 44.41 79 LEU B O 1
ATOM 1395 N N . ASP B 1 80 ? 5.574 5.105 -23.141 1 48.94 80 ASP B N 1
ATOM 1396 C CA . ASP B 1 80 ? 5.633 4.207 -21.984 1 48.94 80 ASP B CA 1
ATOM 1397 C C . ASP B 1 80 ? 4.285 3.525 -21.75 1 48.94 80 ASP B C 1
ATOM 1399 O O . ASP B 1 80 ? 3.48 3.988 -20.938 1 48.94 80 ASP B O 1
ATOM 1403 N N . ALA B 1 81 ? 3.602 3.215 -22.594 1 50.22 81 ALA B N 1
ATOM 1404 C CA . ALA B 1 81 ? 2.516 2.248 -22.453 1 50.22 81 ALA B CA 1
ATOM 1405 C C . ALA B 1 81 ? 2.842 1.21 -21.391 1 50.22 81 ALA B C 1
ATOM 1407 O O . ALA B 1 81 ? 3.844 0.496 -21.484 1 50.22 81 ALA B O 1
ATOM 1408 N N . GLY B 1 82 ? 2.254 1.334 -20.297 1 63.34 82 GLY B N 1
ATOM 1409 C CA . GLY B 1 82 ? 2.035 0.751 -18.984 1 63.34 82 GLY B CA 1
ATOM 1410 C C . GLY B 1 82 ? 3.037 -0.336 -18.641 1 63.34 82 GLY B C 1
ATOM 1411 O O . GLY B 1 82 ? 2.896 -1.479 -19.078 1 63.34 82 GLY B O 1
ATOM 1412 N N . THR B 1 83 ? 4.16 -0.065 -18.422 1 75.81 83 THR B N 1
ATOM 1413 C CA . THR B 1 83 ? 5.156 -1.034 -17.969 1 75.81 83 THR B CA 1
ATOM 1414 C C . THR B 1 83 ? 4.77 -1.621 -16.625 1 75.81 83 THR B C 1
ATOM 1416 O O . THR B 1 83 ? 4.406 -0.886 -15.695 1 75.81 83 THR B O 1
ATOM 1419 N N . ALA B 1 84 ? 4.738 -2.967 -16.766 1 84.06 84 ALA B N 1
ATOM 1420 C CA . ALA B 1 84 ? 4.488 -3.666 -15.508 1 84.06 84 ALA B CA 1
ATOM 1421 C C . ALA B 1 84 ? 5.59 -3.373 -14.492 1 84.06 84 ALA B C 1
ATOM 1423 O O . ALA B 1 84 ? 6.777 -3.52 -14.789 1 84.06 84 ALA B O 1
ATOM 1424 N N . THR B 1 85 ? 5.191 -3 -13.398 1 89.88 85 THR B N 1
ATOM 1425 C CA . THR B 1 85 ? 6.195 -2.559 -12.438 1 89.88 85 THR B CA 1
ATOM 1426 C C . THR B 1 85 ? 6.176 -3.445 -11.195 1 89.88 85 THR B C 1
ATOM 1428 O O . THR B 1 85 ? 7.23 -3.756 -10.633 1 89.88 85 THR B O 1
ATOM 1431 N N . VAL B 1 86 ? 5 -3.846 -10.766 1 95.12 86 VAL B N 1
ATOM 1432 C CA . VAL B 1 86 ? 4.898 -4.609 -9.523 1 95.12 86 VAL B CA 1
ATOM 1433 C C . VAL B 1 86 ? 3.84 -5.703 -9.68 1 95.12 86 VAL B C 1
ATOM 1435 O O . VAL B 1 86 ? 2.785 -5.473 -10.273 1 95.12 86 VAL B O 1
ATOM 1438 N N . LEU B 1 87 ? 4.141 -6.832 -9.156 1 97.06 87 LEU B N 1
ATOM 1439 C CA . LEU B 1 87 ? 3.17 -7.914 -9.016 1 97.06 87 LEU B CA 1
ATOM 1440 C C . LEU B 1 87 ? 2.773 -8.109 -7.559 1 97.06 87 LEU B C 1
ATOM 1442 O O . LEU B 1 87 ? 3.629 -8.367 -6.707 1 97.06 87 LEU B O 1
ATOM 1446 N N . GLY B 1 88 ? 1.507 -7.871 -7.297 1 97.44 88 GLY B N 1
ATOM 1447 C CA . GLY B 1 88 ? 0.978 -8.227 -5.988 1 97.44 88 GLY B CA 1
ATOM 1448 C C . GLY B 1 88 ? 0.501 -9.664 -5.91 1 97.44 88 GLY B C 1
ATOM 1449 O O . GLY B 1 88 ? -0.175 -10.148 -6.82 1 97.44 88 GLY B O 1
ATOM 1450 N N . ILE B 1 89 ? 0.853 -10.312 -4.805 1 97.44 89 ILE B N 1
ATOM 1451 C CA . ILE B 1 89 ? 0.457 -11.703 -4.609 1 97.44 89 ILE B CA 1
ATOM 1452 C C . ILE B 1 89 ? -0.18 -11.867 -3.232 1 97.44 89 ILE B C 1
ATOM 1454 O O . ILE B 1 89 ? 0.399 -11.461 -2.223 1 97.44 89 ILE B O 1
ATOM 1458 N N . GLY B 1 90 ? -1.433 -12.547 -3.24 1 96.12 90 GLY B N 1
ATOM 1459 C CA . GLY B 1 90 ? -2.084 -12.844 -1.974 1 96.12 90 GLY B CA 1
ATOM 1460 C C . GLY B 1 90 ? -3.168 -11.852 -1.613 1 96.12 90 GLY B C 1
ATOM 1461 O O . GLY B 1 90 ? -3.602 -11.062 -2.457 1 96.12 90 GLY B O 1
ATOM 1462 N N . PRO B 1 91 ? -3.484 -12.016 -0.414 1 96.12 91 PRO B N 1
ATOM 1463 C CA . PRO B 1 91 ? -3.047 -12.852 0.7 1 96.12 91 PRO B CA 1
ATOM 1464 C C . PRO B 1 91 ? -3.383 -14.328 0.492 1 96.12 91 PRO B C 1
ATOM 1466 O O . PRO B 1 91 ? -4.309 -14.656 -0.253 1 96.12 91 PRO B O 1
ATOM 1469 N N . ASP B 1 92 ? -2.629 -15.195 1.02 1 96.69 92 ASP B N 1
ATOM 1470 C CA . ASP B 1 92 ? -2.828 -16.641 1.018 1 96.69 92 ASP B CA 1
ATOM 1471 C C . ASP B 1 92 ? -1.967 -17.312 2.084 1 96.69 92 ASP B C 1
ATOM 1473 O O . ASP B 1 92 ? -1.249 -16.641 2.826 1 96.69 92 ASP B O 1
ATOM 1477 N N . LYS B 1 93 ? -2.234 -18.609 2.24 1 94.94 93 LYS B N 1
ATOM 1478 C CA . LYS B 1 93 ? -1.431 -19.359 3.193 1 94.94 93 LYS B CA 1
ATOM 1479 C C . LYS B 1 93 ? 0.054 -19.281 2.855 1 94.94 93 LYS B C 1
ATOM 1481 O O . LYS B 1 93 ? 0.432 -19.312 1.682 1 94.94 93 LYS B O 1
ATOM 1486 N N . ASN B 1 94 ? 0.917 -19.141 3.912 1 93.75 94 ASN B N 1
ATOM 1487 C CA . ASN B 1 94 ? 2.361 -19.031 3.73 1 93.75 94 ASN B CA 1
ATOM 1488 C C . ASN B 1 94 ? 2.906 -20.172 2.889 1 93.75 94 ASN B C 1
ATOM 1490 O O . ASN B 1 94 ? 3.795 -19.984 2.061 1 93.75 94 ASN B O 1
ATOM 1494 N N . SER B 1 95 ? 2.414 -21.344 3.129 1 94.19 95 SER B N 1
ATOM 1495 C CA . SER B 1 95 ? 2.879 -22.531 2.406 1 94.19 95 SER B CA 1
ATOM 1496 C C . SER B 1 95 ? 2.666 -22.375 0.903 1 94.19 95 SER B C 1
ATOM 1498 O O . SER B 1 95 ? 3.523 -22.75 0.106 1 94.19 95 SER B O 1
ATOM 1500 N N . LYS B 1 96 ? 1.544 -21.797 0.483 1 94.19 96 LYS B N 1
ATOM 1501 C CA . LYS B 1 96 ? 1.229 -21.578 -0.926 1 94.19 96 LYS B CA 1
ATOM 1502 C C . LYS B 1 96 ? 2.102 -20.469 -1.521 1 94.19 96 LYS B C 1
ATOM 1504 O O . LYS B 1 96 ? 2.686 -20.641 -2.592 1 94.19 96 LYS B O 1
ATOM 1509 N N . ILE B 1 97 ? 2.252 -19.391 -0.81 1 95.38 97 ILE B N 1
ATOM 1510 C CA . ILE B 1 97 ? 3.008 -18.25 -1.299 1 95.38 97 ILE B CA 1
ATOM 1511 C C . ILE B 1 97 ? 4.484 -18.609 -1.412 1 95.38 97 ILE B C 1
ATOM 1513 O O . ILE B 1 97 ? 5.156 -18.234 -2.373 1 95.38 97 ILE B O 1
ATOM 1517 N N . ASN B 1 98 ? 4.992 -19.375 -0.448 1 94.38 98 ASN B N 1
ATOM 1518 C CA . ASN B 1 98 ? 6.402 -19.766 -0.448 1 94.38 98 ASN B CA 1
ATOM 1519 C C . ASN B 1 98 ? 6.754 -20.625 -1.659 1 94.38 98 ASN B C 1
ATOM 1521 O O . ASN B 1 98 ? 7.863 -20.531 -2.184 1 94.38 98 ASN B O 1
ATOM 1525 N N . LYS B 1 99 ? 5.898 -21.406 -2.068 1 93.69 99 LYS B N 1
ATOM 1526 C CA . LYS B 1 99 ? 6.117 -22.219 -3.266 1 93.69 99 LYS B CA 1
ATOM 1527 C C . LYS B 1 99 ? 6.375 -21.344 -4.484 1 93.69 99 LYS B C 1
ATOM 1529 O O . LYS B 1 99 ? 7.086 -21.734 -5.406 1 93.69 99 LYS B O 1
ATOM 1534 N N . LEU B 1 100 ? 5.82 -20.172 -4.414 1 93.75 100 LEU B N 1
ATOM 1535 C CA . LEU B 1 100 ? 5.867 -19.266 -5.555 1 93.75 100 LEU B CA 1
ATOM 1536 C C . LEU B 1 100 ? 7.102 -18.359 -5.484 1 93.75 100 LEU B C 1
ATOM 1538 O O . LEU B 1 100 ? 7.73 -18.094 -6.508 1 93.75 100 LEU B O 1
ATOM 1542 N N . VAL B 1 101 ? 7.598 -18 -4.258 1 94.62 101 VAL B N 1
ATOM 1543 C CA . VAL B 1 101 ? 8.492 -16.844 -4.219 1 94.62 101 VAL B CA 1
ATOM 1544 C C . VAL B 1 101 ? 9.742 -17.188 -3.416 1 94.62 101 VAL B C 1
ATOM 1546 O O . VAL B 1 101 ? 10.641 -16.344 -3.262 1 94.62 101 VAL B O 1
ATOM 1549 N N . SER B 1 102 ? 9.883 -18.375 -2.9 1 93.88 102 SER B N 1
ATOM 1550 C CA . SER B 1 102 ? 10.969 -18.734 -2.004 1 93.88 102 SER B CA 1
ATOM 1551 C C . SER B 1 102 ? 12.328 -18.547 -2.676 1 93.88 102 SER B C 1
ATOM 1553 O O . SER B 1 102 ? 13.344 -18.359 -1.998 1 93.88 102 SER B O 1
ATOM 1555 N N . HIS B 1 103 ? 12.375 -18.531 -3.928 1 94.12 103 HIS B N 1
ATOM 1556 C CA . HIS B 1 103 ? 13.641 -18.422 -4.652 1 94.12 103 HIS B CA 1
ATOM 1557 C C . HIS B 1 103 ? 14.031 -16.969 -4.867 1 94.12 103 HIS B C 1
ATOM 1559 O O . HIS B 1 103 ? 15.141 -16.672 -5.32 1 94.12 103 HIS B O 1
ATOM 1565 N N . LEU B 1 104 ? 13.141 -16.078 -4.625 1 94.88 104 LEU B N 1
ATOM 1566 C CA . LEU B 1 104 ? 13.383 -14.672 -4.875 1 94.88 104 LEU B CA 1
ATOM 1567 C C . LEU B 1 104 ? 14.094 -14.023 -3.689 1 94.88 104 LEU B C 1
ATOM 1569 O O . LEU B 1 104 ? 13.961 -14.484 -2.553 1 94.88 104 LEU B O 1
ATOM 1573 N N . ASN B 1 105 ? 14.781 -12.953 -3.949 1 93.62 105 ASN B N 1
ATOM 1574 C CA . ASN B 1 105 ? 15.508 -12.211 -2.924 1 93.62 105 ASN B CA 1
ATOM 1575 C C . ASN B 1 105 ? 14.711 -11.008 -2.436 1 93.62 105 ASN B C 1
ATOM 1577 O O . ASN B 1 105 ? 13.898 -10.453 -3.18 1 93.62 105 ASN B O 1
ATOM 1581 N N . LEU B 1 106 ? 14.969 -10.695 -1.186 1 91.62 106 LEU B N 1
ATOM 1582 C CA . LEU B 1 106 ? 14.359 -9.5 -0.619 1 91.62 106 LEU B CA 1
ATOM 1583 C C . LEU B 1 106 ? 14.852 -8.242 -1.331 1 91.62 106 LEU B C 1
ATOM 1585 O O . LEU B 1 106 ? 16.016 -8.18 -1.756 1 91.62 106 LEU B O 1
ATOM 1589 N N . LEU B 1 107 ? 13.977 -7.348 -1.524 1 91 107 LEU B N 1
ATOM 1590 C CA . LEU B 1 107 ? 14.383 -6.066 -2.1 1 91 107 LEU B CA 1
ATOM 1591 C C . LEU B 1 107 ? 15.047 -5.184 -1.048 1 91 107 LEU B C 1
ATOM 1593 O O . LEU B 1 107 ? 14.555 -5.082 0.08 1 91 107 LEU B O 1
#